Protein AF-A0A531J5P9-F1 (afdb_monomer)

Solvent-accessible surface area (backbone atoms only — not comparable to full-atom values): 18280 Å² total; per-residue (Å²): 143,81,69,59,57,49,100,84,74,46,72,52,65,68,69,66,56,29,66,79,52,77,68,53,48,75,65,59,45,40,73,75,74,49,91,48,75,67,57,52,52,53,50,50,48,37,46,74,65,52,66,50,79,64,29,49,53,54,52,31,70,73,66,69,45,51,67,56,54,52,50,52,50,50,54,47,51,52,45,46,47,41,56,45,96,89,57,95,74,32,53,57,59,53,53,49,53,52,50,52,51,52,51,53,53,43,62,75,65,57,64,53,69,66,58,49,52,50,51,50,52,51,48,53,57,49,50,53,54,48,54,52,51,51,54,51,49,52,53,51,50,55,50,50,56,50,51,51,53,52,59,68,42,46,63,56,52,50,51,50,50,55,52,48,61,68,43,59,84,51,66,84,56,78,82,80,62,92,64,47,76,67,48,46,60,53,50,55,50,48,51,52,53,48,53,52,50,52,49,53,52,51,51,52,50,52,51,54,50,54,52,56,72,68,55,77,82,57,68,67,61,59,68,41,46,70,57,58,70,45,43,64,59,53,49,50,52,47,60,49,46,68,60,45,51,62,54,54,54,47,52,49,53,53,51,52,50,50,50,54,52,51,29,49,77,71,72,43,73,84,62,89,61,69,74,77,73,58,73,53,69,68,58,53,50,52,51,49,53,50,51,51,50,50,51,53,50,55,52,49,49,53,50,51,54,49,50,51,56,49,52,50,53,55,53,64,74,74,108

pLDDT: mean 83.11, std 12.05, range [48.44, 98.5]

Radius of gyration: 101.94 Å; Cα contacts (8 Å, |Δi|>4): 54; chains: 1; bounding box: 219×91×231 Å

Mean predicted aligned error: 20.41 Å

Structure (mmCIF, N/CA/C/O backbone):
data_AF-A0A531J5P9-F1
#
_entry.id   AF-A0A531J5P9-F1
#
loop_
_atom_site.group_PDB
_atom_site.id
_atom_site.type_symbol
_atom_site.label_atom_id
_atom_site.label_alt_id
_atom_site.label_comp_id
_atom_site.label_asym_id
_atom_site.label_entity_id
_atom_site.label_seq_id
_atom_site.pdbx_PDB_ins_code
_atom_site.Cartn_x
_atom_site.Cartn_y
_atom_site.Cartn_z
_atom_site.occupancy
_atom_site.B_iso_or_equiv
_atom_site.auth_seq_id
_atom_site.auth_comp_id
_atom_site.auth_asym_id
_atom_site.auth_atom_id
_atom_site.pdbx_PDB_model_num
ATOM 1 N N . GLN A 1 1 ? 93.295 56.089 -110.331 1.00 50.25 1 GLN A N 1
ATOM 2 C CA . GLN A 1 1 ? 93.946 56.662 -109.137 1.00 50.25 1 GLN A CA 1
ATOM 3 C C . GLN A 1 1 ? 94.926 57.737 -109.587 1.00 50.25 1 GLN A C 1
ATOM 5 O O . GLN A 1 1 ? 96.044 57.408 -109.939 1.00 50.25 1 GLN A O 1
ATOM 10 N N . ASN A 1 2 ? 94.475 58.991 -109.636 1.00 54.16 2 ASN A N 1
ATOM 11 C CA . ASN A 1 2 ? 95.305 60.191 -109.783 1.00 54.16 2 ASN A CA 1
ATOM 12 C C . ASN A 1 2 ? 94.662 61.227 -108.849 1.00 54.16 2 ASN A C 1
ATOM 14 O O . ASN A 1 2 ? 93.698 61.876 -109.248 1.00 54.16 2 ASN A O 1
ATOM 18 N N . SER A 1 3 ? 95.084 61.283 -107.582 1.00 66.94 3 SER A N 1
ATOM 19 C CA . SER A 1 3 ? 94.566 62.283 -106.637 1.00 66.94 3 SER A CA 1
ATOM 20 C C . SER A 1 3 ? 95.071 63.669 -107.029 1.00 66.94 3 SER A C 1
ATOM 22 O O . SER A 1 3 ? 96.243 63.818 -107.376 1.00 66.94 3 SER A O 1
ATOM 24 N N . LEU A 1 4 ? 94.182 64.665 -106.978 1.00 71.69 4 LEU A N 1
ATOM 25 C CA . LEU A 1 4 ? 94.529 66.078 -107.150 1.00 71.69 4 LEU A CA 1
ATOM 26 C C . LEU A 1 4 ? 95.643 66.452 -106.166 1.00 71.69 4 LEU A C 1
ATOM 28 O O . LEU A 1 4 ? 95.588 66.050 -105.007 1.00 71.69 4 LEU A O 1
ATOM 32 N N . ARG A 1 5 ? 96.656 67.183 -106.632 1.00 76.31 5 ARG A N 1
ATOM 33 C CA . ARG A 1 5 ? 97.795 67.630 -105.821 1.00 76.31 5 ARG A CA 1
ATOM 34 C C . ARG A 1 5 ? 97.734 69.135 -105.587 1.00 76.31 5 ARG A C 1
ATOM 36 O O . ARG A 1 5 ? 97.172 69.851 -106.415 1.00 76.31 5 ARG A O 1
ATOM 43 N N . ASP A 1 6 ? 98.269 69.596 -104.463 1.00 75.12 6 ASP A N 1
ATOM 44 C CA . ASP A 1 6 ? 98.363 71.019 -104.139 1.00 75.12 6 ASP A CA 1
ATOM 45 C C . ASP A 1 6 ? 99.598 71.691 -104.771 1.00 75.12 6 ASP A C 1
ATOM 47 O O . ASP A 1 6 ? 100.341 71.083 -105.545 1.00 75.12 6 ASP A O 1
ATOM 51 N N . ALA A 1 7 ? 99.791 72.981 -104.475 1.00 74.88 7 ALA A N 1
ATOM 52 C CA . ALA A 1 7 ? 100.877 73.793 -105.025 1.00 74.88 7 ALA A CA 1
ATOM 53 C C . ALA A 1 7 ? 102.286 73.338 -104.590 1.00 74.88 7 ALA A C 1
ATOM 55 O O . ALA A 1 7 ? 103.256 73.705 -105.251 1.00 74.88 7 ALA A O 1
ATOM 56 N N . ASP A 1 8 ? 102.389 72.516 -103.542 1.00 71.56 8 ASP A N 1
ATOM 57 C CA . ASP A 1 8 ? 103.634 71.937 -103.026 1.00 71.56 8 ASP A CA 1
ATOM 58 C C . ASP A 1 8 ? 103.776 70.440 -103.408 1.00 71.56 8 ASP A C 1
ATOM 60 O O . ASP A 1 8 ? 104.567 69.697 -102.822 1.00 71.56 8 ASP A O 1
ATOM 64 N N . ASP A 1 9 ? 103.024 70.003 -104.431 1.00 66.19 9 ASP A N 1
ATOM 65 C CA . ASP A 1 9 ? 103.008 68.661 -105.040 1.00 66.19 9 ASP A CA 1
ATOM 66 C C . ASP A 1 9 ? 102.608 67.514 -104.082 1.00 66.19 9 ASP A C 1
ATOM 68 O O . ASP A 1 9 ? 102.926 66.343 -104.321 1.00 66.19 9 ASP A O 1
ATOM 72 N N . GLN A 1 10 ? 101.847 67.815 -103.020 1.00 72.81 10 GLN A N 1
ATOM 73 C CA . GLN A 1 10 ? 101.278 66.809 -102.114 1.00 72.81 10 GLN A CA 1
ATOM 74 C C . GLN A 1 10 ? 99.834 66.437 -102.506 1.00 72.81 10 GLN A C 1
ATOM 76 O O . GLN A 1 10 ? 99.054 67.301 -102.906 1.00 72.81 10 GLN A O 1
ATOM 81 N N . PRO A 1 11 ? 99.428 65.155 -102.407 1.00 73.31 11 PRO A N 1
ATOM 82 C CA . PRO A 1 11 ? 98.075 64.719 -102.749 1.00 73.31 11 PRO A CA 1
ATOM 83 C C . PRO A 1 11 ? 97.027 65.224 -101.744 1.00 73.31 11 PRO A C 1
ATOM 85 O O . PRO A 1 11 ? 97.117 64.977 -100.542 1.00 73.31 11 PRO A O 1
ATOM 88 N N . ILE A 1 12 ? 95.986 65.874 -102.262 1.00 72.69 12 ILE A N 1
ATOM 89 C CA . ILE A 1 12 ? 94.828 66.362 -101.512 1.00 72.69 12 ILE A CA 1
ATOM 90 C C . ILE A 1 12 ? 93.889 65.187 -101.206 1.00 72.69 12 ILE A C 1
ATOM 92 O O . ILE A 1 12 ? 93.616 64.336 -102.057 1.00 72.69 12 ILE A O 1
ATOM 96 N N . SER A 1 13 ? 93.367 65.148 -99.978 1.00 71.75 13 SER A N 1
ATOM 97 C CA . SER A 1 13 ? 92.396 64.139 -99.543 1.00 71.75 13 SER A CA 1
ATOM 98 C C . SER A 1 13 ? 91.073 64.252 -100.310 1.00 71.75 13 SER A C 1
ATOM 100 O O . SER A 1 13 ? 90.464 65.322 -100.356 1.00 71.75 13 SER A O 1
ATOM 102 N N . GLU A 1 14 ? 90.561 63.127 -100.823 1.00 67.50 14 GLU A N 1
ATOM 103 C CA . GLU A 1 14 ? 89.232 63.045 -101.460 1.00 67.50 14 GLU A CA 1
ATOM 104 C C . GLU A 1 14 ? 88.082 63.455 -100.522 1.00 67.50 14 GLU A C 1
ATOM 106 O O . GLU A 1 14 ? 86.985 63.763 -100.986 1.00 67.50 14 GLU A O 1
ATOM 111 N N . ALA A 1 15 ? 88.318 63.500 -99.206 1.00 68.50 15 ALA A N 1
ATOM 112 C CA . ALA A 1 15 ? 87.335 63.986 -98.241 1.00 68.50 15 ALA A CA 1
ATOM 113 C C . ALA A 1 15 ? 86.959 65.461 -98.470 1.00 68.50 15 ALA A C 1
ATOM 115 O O . ALA A 1 15 ? 85.820 65.838 -98.208 1.00 68.50 15 ALA A O 1
ATOM 116 N N . VAL A 1 16 ? 87.879 66.274 -99.005 1.00 68.62 16 VAL A N 1
ATOM 117 C CA . VAL A 1 16 ? 87.608 67.681 -99.340 1.00 68.62 16 VAL A CA 1
ATOM 118 C C . VAL A 1 16 ? 86.593 67.773 -100.487 1.00 68.62 16 VAL A C 1
ATOM 120 O O . VAL A 1 16 ? 85.670 68.575 -100.426 1.00 68.62 16 VAL A O 1
ATOM 123 N N . LEU A 1 17 ? 86.690 66.883 -101.483 1.00 68.06 17 LEU A N 1
ATOM 124 C CA . LEU A 1 17 ? 85.756 66.830 -102.616 1.00 68.06 17 LEU A CA 1
ATOM 125 C C . LEU A 1 17 ? 84.377 66.288 -102.225 1.00 68.06 17 LEU A C 1
ATOM 127 O O . LEU A 1 17 ? 83.370 66.741 -102.761 1.00 68.06 17 LEU A O 1
ATOM 131 N N . ARG A 1 18 ? 84.302 65.341 -101.279 1.00 65.69 18 ARG A N 1
ATOM 132 C CA . ARG A 1 18 ? 83.006 64.811 -100.813 1.00 65.69 18 ARG A CA 1
ATOM 133 C C . ARG A 1 18 ? 82.139 65.863 -100.125 1.00 65.69 18 ARG A C 1
ATOM 135 O O . ARG A 1 18 ? 80.918 65.750 -100.197 1.00 65.69 18 ARG A O 1
ATOM 142 N N . GLY A 1 19 ? 82.752 66.855 -99.474 1.00 66.75 19 GLY A N 1
ATOM 143 C CA . GLY A 1 19 ? 82.033 67.966 -98.848 1.00 66.75 19 GLY A CA 1
ATOM 144 C C . GLY A 1 19 ? 81.271 68.813 -99.869 1.00 66.75 19 GLY A C 1
ATOM 145 O O . GLY A 1 19 ? 80.084 69.066 -99.683 1.00 66.75 19 GLY A O 1
ATOM 146 N N . ASP A 1 20 ? 81.921 69.160 -100.982 1.00 66.94 20 ASP A N 1
ATOM 147 C CA . ASP A 1 20 ? 81.313 69.967 -102.049 1.00 66.94 20 ASP A CA 1
ATOM 148 C C . ASP A 1 20 ? 80.387 69.150 -102.974 1.00 66.94 20 ASP A C 1
ATOM 150 O O . ASP A 1 20 ? 79.449 69.697 -103.550 1.00 66.94 20 ASP A O 1
ATOM 154 N N . LEU A 1 21 ? 80.592 67.829 -103.082 1.00 67.75 21 LEU A N 1
ATOM 155 C CA . LEU A 1 21 ? 79.744 66.903 -103.856 1.00 67.75 21 LEU A CA 1
ATOM 156 C C . LEU A 1 21 ? 78.523 66.372 -103.078 1.00 67.75 21 LEU A C 1
ATOM 158 O O . LEU A 1 21 ? 77.871 65.422 -103.514 1.00 67.75 21 LEU A O 1
ATOM 162 N N . GLY A 1 22 ? 78.207 66.949 -101.913 1.00 66.19 22 GLY A N 1
ATOM 163 C CA . GLY A 1 22 ? 77.024 66.578 -101.129 1.00 66.19 22 GLY A CA 1
ATOM 164 C C . GLY A 1 22 ? 77.040 65.139 -100.600 1.00 66.19 22 GLY A C 1
ATOM 165 O O . GLY A 1 22 ? 75.982 64.560 -100.374 1.00 66.19 22 GLY A O 1
ATOM 166 N N . GLY A 1 23 ? 78.225 64.547 -100.413 1.00 67.12 23 GLY A N 1
ATOM 167 C CA . GLY A 1 23 ? 78.379 63.177 -99.917 1.00 67.12 23 GLY A CA 1
ATOM 168 C C . GLY A 1 23 ? 78.235 62.076 -100.972 1.00 67.12 23 GLY A C 1
ATOM 169 O O . GLY A 1 23 ? 78.327 60.905 -100.612 1.00 67.12 23 GLY A O 1
ATOM 170 N N . ILE A 1 24 ? 78.063 62.419 -102.254 1.00 69.69 24 ILE A N 1
ATOM 171 C CA . ILE A 1 24 ? 78.031 61.429 -103.338 1.00 69.69 24 ILE A CA 1
ATOM 172 C C . ILE A 1 24 ? 79.464 60.987 -103.648 1.00 69.69 24 ILE A C 1
ATOM 174 O O . ILE A 1 24 ? 80.324 61.800 -103.998 1.00 69.69 24 ILE A O 1
ATOM 178 N N . ASP A 1 25 ? 79.730 59.690 -103.502 1.00 68.81 25 ASP A N 1
ATOM 179 C CA . ASP A 1 25 ? 81.006 59.105 -103.895 1.00 68.81 25 ASP A CA 1
ATOM 180 C C . ASP A 1 25 ? 81.067 58.816 -105.403 1.00 68.81 25 ASP A C 1
ATOM 182 O O . ASP A 1 25 ? 80.079 58.883 -106.138 1.00 68.81 25 ASP A O 1
ATOM 186 N N . ARG A 1 26 ? 82.278 58.536 -105.894 1.00 68.12 26 ARG A N 1
ATOM 187 C CA . ARG A 1 26 ? 82.527 58.331 -107.325 1.00 68.12 26 ARG A CA 1
ATOM 188 C C . ARG A 1 26 ? 81.688 57.192 -107.903 1.00 68.12 26 ARG A C 1
ATOM 190 O O . ARG A 1 26 ? 81.299 57.277 -109.061 1.00 68.12 26 ARG A O 1
ATOM 197 N N . GLU A 1 27 ? 81.456 56.141 -107.126 1.00 66.62 27 GLU A N 1
ATOM 198 C CA . GLU A 1 27 ? 80.699 54.968 -107.557 1.00 66.62 27 GLU A CA 1
ATOM 199 C C . GLU A 1 27 ? 79.208 55.298 -107.666 1.00 66.62 27 GLU A C 1
ATOM 201 O O . GLU A 1 27 ? 78.619 55.096 -108.724 1.00 66.62 27 GLU A O 1
ATOM 206 N N . SER A 1 28 ? 78.639 55.956 -106.653 1.00 66.81 28 SER A N 1
ATOM 207 C CA . SER A 1 28 ? 77.248 56.424 -106.656 1.00 66.81 28 SER A CA 1
ATOM 208 C C . SER A 1 28 ? 76.976 57.432 -107.776 1.00 66.81 28 SER A C 1
ATOM 210 O O . SER A 1 28 ? 75.947 57.349 -108.447 1.00 66.81 28 SER A O 1
ATOM 212 N N . TYR A 1 29 ? 77.911 58.358 -108.035 1.00 69.62 29 TYR A N 1
ATOM 213 C CA . TYR A 1 29 ? 77.790 59.292 -109.159 1.00 69.62 29 TYR A CA 1
ATOM 214 C C . TYR A 1 29 ? 77.806 58.557 -110.503 1.00 69.62 29 TYR A C 1
ATOM 216 O O . TYR A 1 29 ? 77.035 58.900 -111.400 1.00 69.62 29 TYR A O 1
ATOM 224 N N . ARG A 1 30 ? 78.656 57.527 -110.638 1.00 67.81 30 ARG A N 1
ATOM 225 C CA . ARG A 1 30 ? 78.747 56.740 -111.870 1.00 67.81 30 ARG A CA 1
ATOM 226 C C . ARG A 1 30 ? 77.454 55.964 -112.133 1.00 67.81 30 ARG A C 1
ATOM 228 O O . ARG A 1 30 ? 76.963 55.957 -113.253 1.00 67.81 30 ARG A O 1
ATOM 235 N N . THR A 1 31 ? 76.859 55.391 -111.093 1.00 64.69 31 THR A N 1
ATOM 236 C CA . THR A 1 31 ? 75.606 54.632 -111.207 1.00 64.69 31 THR A CA 1
ATOM 237 C C . THR A 1 31 ? 74.392 55.522 -111.500 1.00 64.69 31 THR A C 1
ATOM 239 O O . THR A 1 31 ? 73.504 55.107 -112.236 1.00 64.69 31 THR A O 1
ATOM 242 N N . MET A 1 32 ? 74.328 56.748 -110.958 1.00 66.44 32 MET A N 1
ATOM 243 C CA . MET A 1 32 ? 73.170 57.636 -111.166 1.00 66.44 32 MET A CA 1
ATOM 244 C C . MET A 1 32 ? 73.258 58.530 -112.409 1.00 66.44 32 MET A C 1
ATOM 246 O O . MET A 1 32 ? 72.223 58.833 -113.000 1.00 66.44 32 MET A O 1
ATOM 250 N N . PHE A 1 33 ? 74.452 59.008 -112.780 1.00 61.97 33 PHE A N 1
ATOM 251 C CA . PHE A 1 33 ? 74.590 60.126 -113.726 1.00 61.97 33 PHE A CA 1
ATOM 252 C C . PHE A 1 33 ? 75.490 59.855 -114.933 1.00 61.97 33 PHE A C 1
ATOM 254 O O . PHE A 1 33 ? 75.532 60.687 -115.840 1.00 61.97 33 PHE A O 1
ATOM 261 N N . SER A 1 34 ? 76.175 58.711 -115.000 1.00 63.62 34 SER A N 1
ATOM 262 C CA . SER A 1 34 ? 76.838 58.278 -116.233 1.00 63.62 34 SER A CA 1
ATOM 263 C C . SER A 1 34 ? 76.132 57.059 -116.803 1.00 63.62 34 SER A C 1
ATOM 265 O O . SER A 1 34 ? 76.245 55.971 -116.256 1.00 63.62 34 SER A O 1
ATOM 267 N N . LEU A 1 35 ? 75.417 57.259 -117.911 1.00 62.09 35 LEU A N 1
ATOM 268 C CA . LEU A 1 35 ? 74.955 56.166 -118.757 1.00 62.09 35 LEU A CA 1
ATOM 269 C C . LEU A 1 35 ? 76.090 55.784 -119.711 1.00 62.09 35 LEU A C 1
ATOM 271 O O . LEU A 1 35 ? 76.345 56.493 -120.688 1.00 62.09 35 LEU A O 1
ATOM 275 N N . ASP A 1 36 ? 76.755 54.672 -119.418 1.00 66.88 36 ASP A N 1
ATOM 276 C CA . ASP A 1 36 ? 77.486 53.883 -120.408 1.00 66.88 36 ASP A CA 1
ATOM 277 C C . ASP A 1 36 ? 76.769 52.531 -120.602 1.00 66.88 36 ASP A C 1
ATOM 279 O O . ASP A 1 36 ? 75.948 52.133 -119.775 1.00 66.88 36 ASP A O 1
ATOM 283 N N . ASP A 1 37 ? 76.989 51.869 -121.737 1.00 69.62 37 ASP A N 1
ATOM 284 C CA . ASP A 1 37 ? 76.232 50.664 -122.126 1.00 69.62 37 ASP A CA 1
ATOM 285 C C . ASP A 1 37 ? 76.410 49.528 -121.095 1.00 69.62 37 ASP A C 1
ATOM 287 O O . ASP A 1 37 ? 75.443 48.884 -120.687 1.00 69.62 37 ASP A O 1
ATOM 291 N N . ASP A 1 38 ? 77.630 49.384 -120.565 1.00 69.50 38 ASP A N 1
ATOM 292 C CA . ASP A 1 38 ? 77.989 48.366 -119.573 1.00 69.50 38 ASP A CA 1
ATOM 293 C C . ASP A 1 38 ? 77.294 48.595 -118.213 1.00 69.50 38 ASP A C 1
ATOM 295 O O . ASP A 1 38 ? 76.848 47.643 -117.568 1.00 69.50 38 ASP A O 1
ATOM 299 N N . THR A 1 39 ? 77.169 49.846 -117.746 1.00 67.81 39 THR A N 1
ATOM 300 C CA . THR A 1 39 ? 76.444 50.160 -116.497 1.00 67.81 39 THR A CA 1
ATOM 301 C C . THR A 1 39 ? 74.936 50.016 -116.646 1.00 67.81 39 THR A C 1
ATOM 303 O O . THR A 1 39 ? 74.265 49.697 -115.661 1.00 67.81 39 THR A O 1
ATOM 306 N N . LEU A 1 40 ? 74.393 50.190 -117.854 1.00 69.00 40 LEU A N 1
ATOM 307 C CA . LEU A 1 40 ? 72.975 49.967 -118.119 1.00 69.00 40 LEU A CA 1
ATOM 308 C C . LEU A 1 40 ? 72.625 48.474 -118.110 1.00 69.00 40 LEU A C 1
ATOM 310 O O . LEU A 1 40 ? 71.599 48.094 -117.543 1.00 69.00 40 LEU A O 1
ATOM 314 N N . GLU A 1 41 ? 73.481 47.630 -118.691 1.00 70.94 41 GLU A N 1
ATOM 315 C CA . GLU A 1 41 ? 73.302 46.175 -118.686 1.00 70.94 41 GLU A CA 1
ATOM 316 C C . GLU A 1 41 ? 73.474 45.605 -117.269 1.00 70.94 41 GLU A C 1
ATOM 318 O O . GLU A 1 41 ? 72.594 44.892 -116.787 1.00 70.94 41 GLU A O 1
ATOM 323 N N . ALA A 1 42 ? 74.514 46.028 -116.539 1.00 66.88 42 ALA A N 1
ATOM 324 C CA . ALA A 1 42 ? 74.723 45.631 -115.144 1.00 66.88 42 ALA A CA 1
ATOM 325 C C . ALA A 1 42 ? 73.614 46.146 -114.203 1.00 66.88 42 ALA A C 1
ATOM 327 O O . ALA A 1 42 ? 73.178 45.437 -113.293 1.00 66.88 42 ALA A O 1
ATOM 328 N N . GLY A 1 43 ? 73.120 47.370 -114.425 1.00 65.19 43 GLY A N 1
ATOM 329 C CA . GLY A 1 43 ? 71.980 47.924 -113.692 1.00 65.19 43 GLY A CA 1
ATOM 330 C C . GLY A 1 43 ? 70.678 47.175 -113.989 1.00 65.19 43 GLY A C 1
ATOM 331 O O . GLY A 1 43 ? 69.903 46.893 -113.074 1.00 65.19 43 GLY A O 1
ATOM 332 N N . GLY A 1 44 ? 70.460 46.788 -115.249 1.00 66.88 44 GLY A N 1
ATOM 333 C CA . GLY A 1 44 ? 69.344 45.941 -115.667 1.00 66.88 44 GLY A CA 1
ATOM 334 C C . GLY A 1 44 ? 69.404 44.538 -115.059 1.00 66.88 44 GLY A C 1
ATOM 335 O O . GLY A 1 44 ? 68.389 44.051 -114.557 1.00 66.88 44 GLY A O 1
ATOM 336 N N . GLU A 1 45 ? 70.584 43.912 -115.032 1.00 66.25 45 GLU A N 1
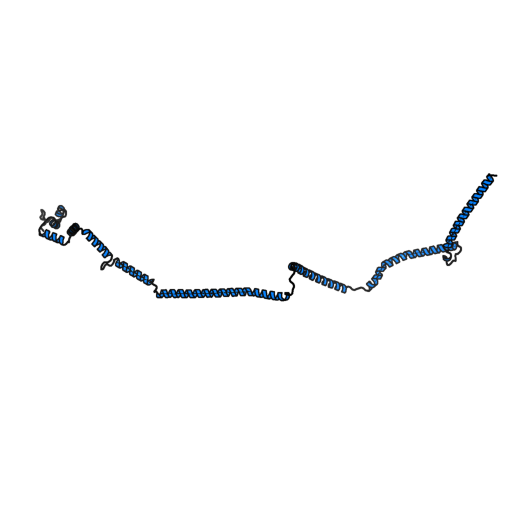ATOM 337 C CA . GLU A 1 45 ? 70.796 42.607 -114.396 1.00 66.25 45 GLU A CA 1
ATOM 338 C C . GLU A 1 45 ? 70.591 42.656 -112.880 1.00 66.25 45 GLU A C 1
ATOM 340 O O . GLU A 1 45 ? 69.950 41.760 -112.343 1.00 66.25 45 GLU A O 1
ATOM 345 N N . SER A 1 46 ? 71.038 43.706 -112.183 1.00 63.19 46 SER A N 1
ATOM 346 C CA . SER A 1 46 ? 70.797 43.864 -110.737 1.00 63.19 46 SER A CA 1
ATOM 347 C C . SER A 1 46 ? 69.305 44.035 -110.406 1.00 63.19 46 SER A C 1
ATOM 349 O O . SER A 1 46 ? 68.816 43.451 -109.435 1.00 63.19 46 SER A O 1
ATOM 351 N N . ILE A 1 47 ? 68.546 44.745 -111.252 1.00 60.06 47 ILE A N 1
ATOM 352 C CA . ILE A 1 47 ? 67.081 44.848 -111.130 1.00 60.06 47 ILE A CA 1
ATOM 353 C C . ILE A 1 47 ? 66.409 43.488 -111.386 1.00 60.06 47 ILE A C 1
ATOM 355 O O . ILE A 1 47 ? 65.508 43.101 -110.643 1.00 60.06 47 ILE A O 1
ATOM 359 N N . LEU A 1 48 ? 66.855 42.739 -112.401 1.00 61.59 48 LEU A N 1
ATOM 360 C CA . LEU A 1 48 ? 66.368 41.382 -112.698 1.00 61.59 48 LEU A CA 1
ATOM 361 C C . LEU A 1 48 ? 66.724 40.373 -111.597 1.00 61.59 48 LEU A C 1
ATOM 363 O O . LEU A 1 48 ? 65.921 39.492 -111.290 1.00 61.59 48 LEU A O 1
ATOM 367 N N . ALA A 1 49 ? 67.896 40.516 -110.983 1.00 61.16 49 ALA A N 1
ATOM 368 C CA . ALA A 1 49 ? 68.379 39.663 -109.904 1.00 61.16 49 ALA A CA 1
ATOM 369 C C . ALA A 1 49 ? 67.709 39.964 -108.553 1.00 61.16 49 ALA A C 1
ATOM 371 O O . ALA A 1 49 ? 67.851 39.172 -107.625 1.00 61.16 49 ALA A O 1
ATOM 372 N N . SER A 1 50 ? 66.945 41.062 -108.441 1.00 54.25 50 SER A N 1
ATOM 373 C CA . SER A 1 50 ? 66.295 41.495 -107.191 1.00 54.25 50 SER A CA 1
ATOM 374 C C . SER A 1 50 ? 67.272 41.669 -106.015 1.00 54.25 50 SER A C 1
ATOM 376 O O . SER A 1 50 ? 66.877 41.571 -104.855 1.00 54.25 50 SER A O 1
ATOM 378 N N . GLU A 1 51 ? 68.552 41.931 -106.298 1.00 54.19 51 GLU A N 1
ATOM 379 C CA . GLU A 1 51 ? 69.595 42.129 -105.289 1.00 54.19 51 GLU A CA 1
ATOM 380 C C . GLU A 1 51 ? 69.888 43.626 -105.134 1.00 54.19 51 GLU A C 1
ATOM 382 O O . GLU A 1 51 ? 70.667 44.213 -105.884 1.00 54.19 51 GLU A O 1
ATOM 387 N N . GLY A 1 52 ? 69.230 44.250 -104.151 1.00 57.34 52 GLY A N 1
ATOM 388 C CA . GLY A 1 52 ? 69.430 45.648 -103.768 1.00 57.34 52 GLY A CA 1
ATOM 389 C C . GLY A 1 52 ? 68.128 46.352 -103.375 1.00 57.34 52 GLY A C 1
ATOM 390 O O . GLY A 1 52 ? 67.081 46.123 -103.979 1.00 57.34 52 GLY A O 1
ATOM 391 N N . ASP A 1 53 ? 68.215 47.257 -102.394 1.00 57.28 53 ASP A N 1
ATOM 392 C CA . ASP A 1 53 ? 67.085 47.995 -101.787 1.00 57.28 53 ASP A CA 1
ATOM 393 C C . ASP A 1 53 ? 66.232 48.744 -102.839 1.00 57.28 53 ASP A C 1
ATOM 395 O O . ASP A 1 53 ? 65.021 48.905 -102.711 1.00 57.28 53 ASP A O 1
ATOM 399 N N . LEU A 1 54 ? 66.852 49.143 -103.955 1.00 57.16 54 LEU A N 1
ATOM 400 C CA . LEU A 1 54 ? 66.184 49.840 -105.053 1.00 57.16 54 LEU A CA 1
ATOM 401 C C . LEU A 1 54 ? 65.387 48.902 -105.981 1.00 57.16 54 LEU A C 1
ATOM 403 O O . LEU A 1 54 ? 64.320 49.286 -106.456 1.00 57.16 54 LEU A O 1
ATOM 407 N N . GLY A 1 55 ? 65.877 47.681 -106.231 1.00 57.97 55 GLY A N 1
ATOM 408 C CA . GLY A 1 55 ? 65.208 46.689 -107.085 1.00 57.97 55 GLY A CA 1
ATOM 409 C C . GLY A 1 55 ? 63.953 46.121 -106.423 1.00 57.97 55 GLY A C 1
ATOM 410 O O . GLY A 1 55 ? 62.909 45.997 -107.066 1.00 57.97 55 GLY A O 1
ATOM 411 N N . GLU A 1 56 ? 64.022 45.885 -105.111 1.00 58.69 56 GLU A N 1
ATOM 412 C CA . GLU A 1 56 ? 62.877 45.455 -104.308 1.00 58.69 56 GLU A CA 1
ATOM 413 C C . GLU A 1 56 ? 61.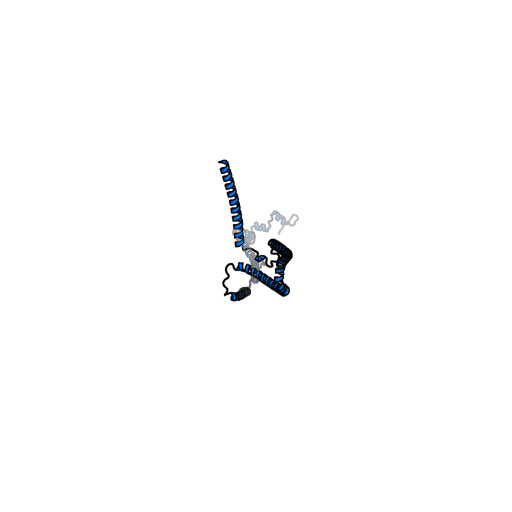805 46.556 -104.218 1.00 58.69 56 GLU A C 1
ATOM 415 O O . GLU A 1 56 ? 60.621 46.276 -104.417 1.00 58.69 56 GLU A O 1
ATOM 420 N N . LEU A 1 57 ? 62.194 47.826 -104.034 1.00 60.34 57 LEU A N 1
ATOM 421 C CA . LEU A 1 57 ? 61.263 48.964 -104.021 1.00 60.34 57 LEU A CA 1
ATOM 422 C C . LEU A 1 57 ? 60.587 49.219 -105.384 1.00 60.34 57 LEU A C 1
ATOM 424 O O . LEU A 1 57 ? 59.394 49.526 -105.424 1.00 60.34 57 LEU A O 1
ATOM 428 N N . LEU A 1 58 ? 61.294 49.052 -106.509 1.00 61.81 58 LEU A N 1
ATOM 429 C CA . LEU A 1 58 ? 60.718 49.266 -107.847 1.00 61.81 58 LEU A CA 1
ATOM 430 C C . LEU A 1 58 ? 59.766 48.138 -108.283 1.00 61.81 58 LEU A C 1
ATOM 432 O O . LEU A 1 58 ? 58.717 48.416 -108.875 1.00 61.81 58 LEU A O 1
ATOM 436 N N . PHE A 1 59 ? 60.078 46.876 -107.966 1.00 57.56 59 PHE A N 1
ATOM 437 C CA . PHE A 1 59 ? 59.186 45.744 -108.262 1.00 57.56 59 PHE A CA 1
ATOM 438 C C . PHE A 1 59 ? 57.974 45.688 -107.320 1.00 57.56 59 PHE A C 1
ATOM 440 O O . PHE A 1 59 ? 56.857 45.392 -107.752 1.00 57.56 59 PHE A O 1
ATOM 447 N N . SER A 1 60 ? 58.153 46.027 -106.040 1.00 59.59 60 SER A N 1
ATOM 448 C CA . SER A 1 60 ? 57.060 46.033 -105.059 1.00 59.59 60 SER A CA 1
ATOM 449 C C . SER A 1 60 ? 56.046 47.162 -105.294 1.00 59.59 60 SER A C 1
ATOM 451 O O . SER A 1 60 ? 54.842 46.929 -105.149 1.00 59.59 60 SER A O 1
ATOM 453 N N . ALA A 1 61 ? 56.497 48.342 -105.741 1.00 56.53 61 ALA A N 1
ATOM 454 C CA . ALA A 1 61 ? 55.625 49.467 -106.090 1.00 56.53 61 ALA A CA 1
ATOM 455 C C . ALA A 1 61 ? 54.858 49.270 -107.413 1.00 56.53 61 ALA A C 1
ATOM 457 O O . ALA A 1 61 ? 53.747 49.782 -107.555 1.00 56.53 61 ALA A O 1
ATOM 458 N N . SER A 1 62 ? 55.412 48.522 -108.375 1.00 56.22 62 SER A N 1
ATOM 459 C CA . SER A 1 62 ? 54.789 48.308 -109.693 1.00 56.22 62 SER A CA 1
ATOM 460 C C . SER A 1 62 ? 53.844 47.099 -109.756 1.00 56.22 62 SER A C 1
ATOM 462 O O . SER A 1 62 ? 52.889 47.125 -110.530 1.00 56.22 62 SER A O 1
ATOM 464 N N . ALA A 1 63 ? 54.047 46.069 -108.924 1.00 62.75 63 ALA A N 1
ATOM 465 C CA . ALA A 1 63 ? 53.234 44.845 -108.940 1.00 62.75 63 ALA A CA 1
ATOM 466 C C . ALA A 1 63 ? 52.165 44.758 -107.828 1.00 62.75 63 ALA A C 1
ATOM 468 O O . ALA A 1 63 ? 51.369 43.821 -107.820 1.00 62.75 63 ALA A O 1
ATOM 469 N N . GLY A 1 64 ? 52.138 45.696 -106.870 1.00 62.03 64 GLY A N 1
ATOM 470 C CA . GLY A 1 64 ? 51.194 45.667 -105.740 1.00 62.03 64 GLY A CA 1
ATOM 471 C C . GLY A 1 64 ? 51.423 44.511 -104.751 1.00 62.03 64 GLY A C 1
ATOM 472 O O . GLY A 1 64 ? 50.550 44.202 -103.944 1.00 62.03 64 GLY A O 1
ATOM 473 N N . LEU A 1 65 ? 52.592 43.864 -104.808 1.00 68.62 65 LEU A N 1
ATOM 474 C CA . LEU A 1 65 ? 52.926 42.652 -104.048 1.00 68.62 65 LEU A CA 1
ATOM 475 C C . LEU A 1 65 ? 53.544 42.933 -102.668 1.00 68.62 65 LEU A C 1
ATOM 477 O O . LEU A 1 65 ? 53.787 41.994 -101.914 1.00 68.62 65 LEU A O 1
ATOM 481 N N . ALA A 1 66 ? 53.759 44.202 -102.307 1.00 67.62 66 ALA A N 1
ATOM 482 C CA . ALA A 1 66 ? 54.317 44.586 -101.008 1.00 67.62 66 ALA A CA 1
ATOM 483 C C . ALA A 1 66 ? 53.481 44.056 -99.822 1.00 67.62 66 ALA A C 1
ATOM 485 O O . ALA A 1 66 ? 54.040 43.512 -98.870 1.00 67.62 66 ALA A O 1
ATOM 486 N N . ASP A 1 67 ? 52.144 44.138 -99.909 1.00 70.62 67 ASP A N 1
ATOM 487 C CA . ASP A 1 67 ? 51.233 43.621 -98.870 1.00 70.62 67 ASP A CA 1
ATOM 488 C C . ASP A 1 67 ? 51.322 42.089 -98.746 1.00 70.62 67 ASP A C 1
ATOM 490 O O . ASP A 1 67 ? 51.261 41.535 -97.650 1.00 70.62 67 ASP A O 1
ATOM 494 N N . LEU A 1 68 ? 51.534 41.386 -99.865 1.00 75.62 68 LEU A N 1
ATOM 495 C CA . LEU A 1 68 ? 51.682 39.931 -99.871 1.00 75.62 68 LEU A CA 1
ATOM 496 C C . LEU A 1 68 ? 53.008 39.496 -99.239 1.00 75.62 68 LEU A C 1
ATOM 498 O O . LEU A 1 68 ? 53.021 38.552 -98.450 1.00 75.62 68 LEU A O 1
ATOM 502 N N . SER A 1 69 ? 54.106 40.193 -99.538 1.00 74.44 69 SER A N 1
ATOM 503 C CA . SER A 1 69 ? 55.403 39.937 -98.904 1.00 74.44 69 SER A CA 1
ATOM 504 C C . SER A 1 69 ? 55.349 40.181 -97.395 1.00 74.44 69 SER A C 1
ATOM 506 O O . SER A 1 69 ? 55.834 39.342 -96.637 1.00 74.44 69 SER A O 1
ATOM 508 N N . HIS A 1 70 ? 54.688 41.254 -96.940 1.00 77.75 70 HIS A N 1
ATOM 509 C CA . HIS A 1 70 ? 54.499 41.513 -95.508 1.00 77.75 70 HIS A CA 1
ATOM 510 C C . HIS A 1 70 ? 53.701 40.391 -94.826 1.00 77.75 70 HIS A C 1
ATOM 512 O O . HIS A 1 70 ? 54.155 39.830 -93.830 1.00 77.75 70 HIS A O 1
ATOM 518 N N . ARG A 1 71 ? 52.568 39.976 -95.411 1.00 81.12 71 ARG A N 1
ATOM 519 C CA . ARG A 1 71 ? 51.761 38.850 -94.900 1.00 81.12 71 ARG A CA 1
ATOM 520 C C . ARG A 1 71 ? 52.521 37.525 -94.886 1.00 81.12 71 ARG A C 1
ATOM 522 O O . ARG A 1 71 ? 52.331 36.721 -93.980 1.00 81.12 71 ARG A O 1
ATOM 529 N N . LEU A 1 72 ? 53.379 37.268 -95.876 1.00 82.69 72 LEU A N 1
ATOM 530 C CA . LEU A 1 72 ? 54.221 36.067 -95.899 1.00 82.69 72 LEU A CA 1
ATOM 531 C C . LEU A 1 72 ? 55.275 36.093 -94.790 1.00 82.69 72 LEU A C 1
ATOM 533 O O . LEU A 1 72 ? 55.558 35.047 -94.205 1.00 82.69 72 LEU A O 1
ATOM 537 N N . VAL A 1 73 ? 55.836 37.264 -94.479 1.00 83.75 73 VAL A N 1
ATOM 538 C CA . VAL A 1 73 ? 56.738 37.434 -93.335 1.00 83.75 73 VAL A CA 1
ATOM 539 C C . VAL A 1 73 ? 55.981 37.231 -92.023 1.00 83.75 73 VAL A C 1
ATOM 541 O O . VAL A 1 73 ? 56.454 36.457 -91.196 1.00 83.75 73 VAL A O 1
ATOM 544 N N . GLU A 1 74 ? 54.793 37.819 -91.855 1.00 84.94 74 GLU A N 1
ATOM 545 C CA . GLU A 1 74 ? 53.938 37.617 -90.673 1.00 84.94 74 GLU A CA 1
ATOM 546 C C . GLU A 1 74 ? 53.598 36.136 -90.461 1.00 84.94 74 GLU A C 1
ATOM 548 O O . GLU A 1 74 ? 53.896 35.578 -89.403 1.00 84.94 74 GLU A O 1
ATOM 553 N N . LEU A 1 75 ? 53.082 35.459 -91.494 1.00 84.69 75 LEU A N 1
ATOM 554 C CA . LEU A 1 75 ? 52.777 34.025 -91.449 1.00 84.69 75 LEU A CA 1
ATOM 555 C C . LEU A 1 75 ? 54.018 33.185 -91.144 1.00 84.69 75 LEU A C 1
ATOM 557 O O . LEU A 1 75 ? 53.938 32.187 -90.430 1.00 84.69 75 LEU A O 1
ATOM 561 N N . ARG A 1 76 ? 55.186 33.579 -91.664 1.00 84.00 76 ARG A N 1
ATOM 562 C CA . ARG A 1 76 ? 56.447 32.900 -91.362 1.00 84.00 76 ARG A CA 1
ATOM 563 C C . ARG A 1 76 ? 56.888 33.133 -89.923 1.00 84.00 76 ARG A C 1
ATOM 565 O O . ARG A 1 76 ? 57.400 32.199 -89.319 1.00 84.00 76 ARG A O 1
ATOM 572 N N . THR A 1 77 ? 56.695 34.329 -89.369 1.00 84.62 77 THR A N 1
ATOM 573 C CA . THR A 1 77 ? 56.996 34.611 -87.957 1.00 84.62 77 THR A CA 1
ATOM 574 C C . THR A 1 77 ? 56.053 33.879 -87.010 1.00 84.62 77 THR A C 1
ATOM 576 O O . THR A 1 77 ? 56.517 33.344 -86.007 1.00 84.62 77 THR A O 1
ATOM 579 N N . GLU A 1 78 ? 54.767 33.775 -87.351 1.00 83.25 78 GLU A N 1
ATOM 580 C CA . GLU A 1 78 ? 53.782 32.990 -86.601 1.00 83.25 78 GLU A CA 1
ATOM 581 C C . GLU A 1 78 ? 54.128 31.494 -86.653 1.00 83.25 78 GLU A C 1
ATOM 583 O O . GLU A 1 78 ? 54.233 30.837 -85.616 1.00 83.25 78 GLU A O 1
ATOM 588 N N . ALA A 1 79 ? 54.423 30.970 -87.847 1.00 83.25 79 ALA A N 1
ATOM 589 C CA . ALA A 1 79 ? 54.845 29.584 -88.025 1.00 83.25 79 ALA A CA 1
ATOM 590 C C . ALA A 1 79 ? 56.168 29.272 -87.305 1.00 83.25 79 ALA A C 1
ATOM 592 O O . ALA A 1 79 ? 56.269 28.235 -86.651 1.00 83.25 79 ALA A O 1
ATOM 593 N N . ASP A 1 80 ? 57.165 30.164 -87.377 1.00 82.56 80 ASP A N 1
ATOM 594 C CA . ASP A 1 80 ? 58.438 30.015 -86.660 1.00 82.56 80 ASP A CA 1
ATOM 595 C C . ASP A 1 80 ? 58.252 30.125 -85.132 1.00 82.56 80 ASP A C 1
ATOM 597 O O . ASP A 1 80 ? 58.990 29.469 -84.391 1.00 82.56 80 ASP A O 1
ATOM 601 N N . GLY A 1 81 ? 57.281 30.920 -84.662 1.00 83.25 81 GLY A N 1
ATOM 602 C CA . GLY A 1 81 ? 56.894 31.026 -83.250 1.00 83.25 81 GLY A CA 1
ATOM 603 C C . GLY A 1 81 ? 56.224 29.754 -82.724 1.00 83.25 81 GLY A C 1
ATOM 604 O O . GLY A 1 81 ? 56.530 29.295 -81.618 1.00 83.25 81 GLY A O 1
ATOM 605 N N . PHE A 1 82 ? 55.385 29.127 -83.550 1.00 83.56 82 PHE A N 1
ATOM 606 C CA . PHE A 1 82 ? 54.769 27.841 -83.239 1.00 83.56 82 PHE A CA 1
ATOM 607 C C . PHE A 1 82 ? 55.790 26.690 -83.279 1.00 83.56 82 PHE A C 1
ATOM 609 O O . PHE A 1 82 ? 55.888 25.896 -82.334 1.00 83.56 82 PHE A O 1
ATOM 616 N N . TYR A 1 83 ? 56.577 26.592 -84.361 1.00 82.06 83 TYR A N 1
ATOM 617 C CA . TYR A 1 83 ? 57.573 25.538 -84.549 1.00 82.06 83 TYR A CA 1
ATOM 618 C C . TYR A 1 83 ? 58.693 25.904 -85.535 1.00 82.06 83 TYR A C 1
ATOM 620 O O . TYR A 1 83 ? 58.477 26.070 -86.734 1.00 82.06 83 TYR A O 1
ATOM 628 N N . LYS A 1 84 ? 59.944 25.839 -85.062 1.00 79.50 84 LYS A N 1
ATOM 629 C CA . LYS A 1 84 ? 61.143 25.974 -85.898 1.00 79.50 84 LYS A CA 1
ATOM 630 C C . LYS A 1 84 ? 62.114 24.814 -85.699 1.00 79.50 84 LYS A C 1
ATOM 632 O O . LYS A 1 84 ? 62.470 24.441 -84.579 1.00 79.50 84 LYS A O 1
ATOM 637 N N . LYS A 1 85 ? 62.602 24.245 -86.805 1.00 71.25 85 LYS A N 1
ATOM 638 C CA . LYS A 1 85 ? 63.545 23.114 -86.794 1.00 71.25 85 LYS A CA 1
ATOM 639 C C . LYS A 1 85 ? 64.848 23.523 -86.085 1.00 71.25 85 LYS A C 1
ATOM 641 O O . LYS A 1 85 ? 65.585 24.355 -86.600 1.00 71.25 85 LYS A O 1
ATOM 646 N N . ARG A 1 86 ? 65.146 22.882 -84.942 1.00 67.12 86 ARG A N 1
ATOM 647 C CA . ARG A 1 86 ? 66.285 23.136 -84.018 1.00 67.12 86 ARG A CA 1
ATOM 648 C C . ARG A 1 86 ? 66.147 24.330 -83.059 1.00 67.12 86 ARG A C 1
ATOM 650 O O . ARG A 1 86 ? 67.113 24.624 -82.356 1.00 67.12 86 ARG A O 1
ATOM 657 N N . ALA A 1 87 ? 64.990 24.985 -82.966 1.00 72.75 87 ALA A N 1
ATOM 658 C CA . ALA A 1 87 ? 64.762 25.950 -81.891 1.00 72.75 87 ALA A CA 1
ATOM 659 C C . ALA A 1 87 ? 64.605 25.230 -80.538 1.00 72.75 87 ALA A C 1
ATOM 661 O O . ALA A 1 87 ? 64.003 24.159 -80.460 1.00 72.75 87 ALA A O 1
ATOM 662 N N . ARG A 1 88 ? 65.184 25.805 -79.475 1.00 64.25 88 ARG A N 1
ATOM 663 C CA . ARG A 1 88 ? 65.060 25.300 -78.093 1.00 64.25 88 ARG A CA 1
ATOM 664 C C . ARG A 1 88 ? 63.750 25.717 -77.415 1.00 64.25 88 ARG A C 1
ATOM 666 O O . ARG A 1 88 ? 63.385 25.103 -76.420 1.00 64.25 88 ARG A O 1
ATOM 673 N N . SER A 1 89 ? 63.070 26.730 -77.945 1.00 66.12 89 SER A N 1
ATOM 674 C CA . SER A 1 89 ? 61.817 27.290 -77.434 1.00 66.12 89 SER A CA 1
ATOM 675 C C . SER A 1 89 ? 60.830 27.494 -78.585 1.00 66.12 89 SER A C 1
ATOM 677 O O . SER A 1 89 ? 61.244 27.864 -79.684 1.00 66.12 89 SER A O 1
ATOM 679 N N . GLY A 1 90 ? 59.551 27.236 -78.325 1.00 80.12 90 GLY A N 1
ATOM 680 C CA . GLY A 1 90 ? 58.433 27.373 -79.262 1.00 80.12 90 GLY A CA 1
ATOM 681 C C . GLY A 1 90 ? 57.156 26.816 -78.629 1.00 80.12 90 GLY A C 1
ATOM 682 O O . GLY A 1 90 ? 57.238 25.929 -77.772 1.00 80.12 90 GLY A O 1
ATOM 683 N N . GLU A 1 91 ? 55.997 27.318 -79.049 1.00 85.00 91 GLU A N 1
ATOM 684 C CA . GLU A 1 91 ? 54.692 27.007 -78.440 1.00 85.00 91 GLU A CA 1
ATOM 685 C C . GLU A 1 91 ? 54.403 25.495 -78.399 1.00 85.00 91 GLU A C 1
ATOM 687 O O . GLU A 1 91 ? 53.951 24.956 -77.387 1.00 85.00 91 GLU A O 1
ATOM 692 N N . LEU A 1 92 ? 54.778 24.760 -79.455 1.00 85.62 92 LEU A N 1
ATOM 693 C CA . LEU A 1 92 ? 54.626 23.302 -79.505 1.00 85.62 92 LEU A CA 1
ATOM 694 C C . LEU A 1 92 ? 55.414 22.575 -78.397 1.00 85.62 92 LEU A C 1
ATOM 696 O O . LEU A 1 92 ? 54.970 21.547 -77.881 1.00 85.62 92 LEU A O 1
ATOM 700 N N . GLY A 1 93 ? 56.596 23.085 -78.040 1.00 85.75 93 GLY A N 1
ATOM 701 C CA . GLY A 1 93 ? 57.424 22.518 -76.974 1.00 85.75 93 GLY A CA 1
ATOM 702 C C . GLY A 1 93 ? 56.805 22.729 -75.593 1.00 85.75 93 GLY A C 1
ATOM 703 O O . GLY A 1 93 ? 56.800 21.808 -74.774 1.00 85.75 93 GLY A O 1
ATOM 704 N N . GLU A 1 94 ? 56.232 23.910 -75.362 1.00 87.56 94 GLU A N 1
ATOM 705 C CA . GLU A 1 94 ? 55.527 24.248 -74.122 1.00 87.56 94 GLU A CA 1
ATOM 706 C C . GLU A 1 94 ? 54.258 23.412 -73.955 1.00 87.56 94 GLU A C 1
ATOM 708 O O . GLU A 1 94 ? 54.080 22.781 -72.913 1.00 87.56 94 GLU A O 1
ATOM 713 N N . LEU A 1 95 ? 53.432 23.307 -75.001 1.00 89.69 95 LEU A N 1
ATOM 714 C CA . LEU A 1 95 ? 52.228 22.469 -74.998 1.00 89.69 95 LEU A CA 1
ATOM 715 C C . LEU A 1 95 ? 52.554 20.992 -74.762 1.00 89.69 95 LEU A C 1
ATOM 717 O O . LEU A 1 95 ? 51.831 20.302 -74.043 1.00 89.69 95 LEU A O 1
ATOM 721 N N . LYS A 1 96 ? 53.664 20.492 -75.320 1.00 89.38 96 LYS A N 1
ATOM 722 C CA . LYS A 1 96 ? 54.121 19.122 -75.061 1.00 89.38 96 LYS A CA 1
ATOM 723 C C . LYS A 1 96 ? 54.538 18.929 -73.602 1.00 89.38 96 LYS A C 1
ATOM 725 O O . LYS A 1 96 ? 54.147 17.935 -72.999 1.00 89.38 96 LYS A O 1
ATOM 730 N N . SER A 1 97 ? 55.278 19.880 -73.033 1.00 89.12 97 SER A N 1
ATOM 731 C CA . SER A 1 97 ? 55.670 19.855 -71.618 1.00 89.12 97 SER A CA 1
ATOM 732 C C . SER A 1 97 ? 54.450 19.882 -70.690 1.00 89.12 97 SER A C 1
ATOM 734 O O . SER A 1 97 ? 54.342 19.065 -69.779 1.00 89.12 97 SER A O 1
ATOM 736 N N . GLN A 1 98 ? 53.477 20.757 -70.970 1.00 91.94 98 GLN A N 1
ATOM 737 C CA . GLN A 1 98 ? 52.211 20.821 -70.234 1.00 91.94 98 GLN A CA 1
ATOM 738 C C . GLN A 1 98 ? 51.414 19.517 -70.355 1.00 91.94 98 GLN A C 1
ATOM 740 O O . GLN A 1 98 ? 50.884 19.022 -69.363 1.00 91.94 98 GLN A O 1
ATOM 745 N N . LEU A 1 99 ? 51.358 18.923 -71.551 1.00 92.50 99 LEU A N 1
ATOM 746 C CA . LEU A 1 99 ? 50.701 17.636 -71.766 1.00 92.50 99 LEU A CA 1
ATOM 747 C C . LEU A 1 99 ? 51.373 16.515 -70.965 1.00 92.50 99 LEU A C 1
ATOM 749 O O . LEU A 1 99 ? 50.678 15.666 -70.407 1.00 92.50 99 LEU A O 1
ATOM 753 N N . ASP A 1 100 ? 52.702 16.490 -70.915 1.00 93.00 100 ASP A N 1
ATOM 754 C CA . ASP A 1 100 ? 53.443 15.484 -70.157 1.00 93.00 100 ASP A CA 1
ATOM 755 C C . ASP A 1 100 ? 53.246 15.677 -68.640 1.00 93.00 100 ASP A C 1
ATOM 757 O O . ASP A 1 100 ? 52.965 14.701 -67.943 1.00 93.00 100 ASP A O 1
ATOM 761 N N . ALA A 1 101 ? 53.226 16.920 -68.144 1.00 91.75 101 ALA A N 1
ATOM 762 C CA . ALA A 1 101 ? 52.876 17.229 -66.754 1.00 91.75 101 ALA A CA 1
ATOM 763 C C . ALA A 1 101 ? 51.444 16.784 -66.395 1.00 91.75 101 ALA A C 1
ATOM 765 O O . ALA A 1 101 ? 51.236 16.108 -65.387 1.00 91.75 101 ALA A O 1
ATOM 766 N N . LEU A 1 102 ? 50.457 17.075 -67.251 1.00 89.75 102 LEU A N 1
ATOM 767 C CA . LEU A 1 102 ? 49.068 16.638 -67.055 1.00 89.75 102 LEU A CA 1
ATOM 768 C C . LEU A 1 102 ? 48.924 15.111 -67.099 1.00 89.75 102 LEU A C 1
ATOM 770 O O . LEU A 1 102 ? 48.114 14.544 -66.366 1.00 89.75 102 LEU A O 1
ATOM 774 N N . LYS A 1 103 ? 49.709 14.415 -67.932 1.00 87.62 103 LYS A N 1
ATOM 775 C CA . LYS A 1 103 ? 49.752 12.944 -67.930 1.00 87.62 103 LYS A CA 1
ATOM 776 C C . LYS A 1 103 ? 50.326 12.399 -66.624 1.00 87.62 103 LYS A C 1
ATOM 778 O O . LYS A 1 103 ? 49.808 11.402 -66.128 1.00 87.62 103 LYS A O 1
ATOM 783 N N . GLU A 1 104 ? 51.359 13.023 -66.063 1.00 86.69 104 GLU A N 1
ATOM 784 C CA . GLU A 1 104 ? 51.915 12.631 -64.762 1.00 86.69 104 GLU A CA 1
ATOM 785 C C . GLU A 1 104 ? 50.954 12.903 -63.600 1.00 86.69 104 GLU A C 1
ATOM 787 O O . GLU A 1 104 ? 50.811 12.071 -62.704 1.00 86.69 104 GLU A O 1
ATOM 792 N N . GLU A 1 105 ? 50.266 14.044 -63.597 1.00 84.81 105 GLU A N 1
ATOM 793 C CA . GLU A 1 105 ? 49.224 14.322 -62.605 1.00 84.81 105 GLU A CA 1
ATOM 794 C C . GLU A 1 105 ? 48.070 13.333 -62.728 1.00 84.81 105 GLU A C 1
ATOM 796 O O . GLU A 1 105 ? 47.629 12.770 -61.722 1.00 84.81 105 GLU A O 1
ATOM 801 N N . ARG A 1 106 ? 47.647 13.035 -63.964 1.00 82.44 106 ARG A N 1
ATOM 802 C CA . ARG A 1 106 ? 46.650 12.002 -64.218 1.00 82.44 106 ARG A CA 1
ATOM 803 C C . ARG A 1 106 ? 47.110 10.671 -63.642 1.00 82.44 106 ARG A C 1
ATOM 805 O O . ARG A 1 106 ? 46.351 10.102 -62.884 1.00 82.44 106 ARG A O 1
ATOM 812 N N . THR A 1 107 ? 48.311 10.169 -63.923 1.00 79.25 107 THR A N 1
ATOM 813 C CA . THR A 1 107 ? 48.731 8.850 -63.400 1.00 79.25 107 THR A CA 1
ATOM 814 C C . THR A 1 107 ? 48.833 8.795 -61.873 1.00 79.25 107 THR A C 1
ATOM 816 O O . THR A 1 107 ? 48.618 7.729 -61.300 1.00 79.25 107 THR A O 1
ATOM 819 N N . LYS A 1 108 ? 49.115 9.920 -61.199 1.00 78.25 108 LYS A N 1
ATOM 820 C CA . LYS A 1 108 ? 49.101 10.013 -59.726 1.00 78.25 108 LYS A CA 1
ATOM 821 C C . LYS A 1 108 ? 47.686 9.951 -59.142 1.00 78.25 108 LYS A C 1
ATOM 823 O O . LYS A 1 108 ? 47.504 9.386 -58.065 1.00 78.25 108 LYS A O 1
ATOM 828 N N . ILE A 1 109 ? 46.711 10.550 -59.827 1.00 72.81 109 ILE A N 1
ATOM 829 C CA . ILE A 1 109 ? 45.307 10.620 -59.388 1.00 72.81 109 ILE A CA 1
ATOM 830 C C . ILE A 1 109 ? 44.511 9.396 -59.846 1.00 72.81 109 ILE A C 1
ATOM 832 O O . ILE A 1 109 ? 43.598 8.966 -59.143 1.00 72.81 109 ILE A O 1
ATOM 836 N N . ASP A 1 110 ? 44.843 8.851 -61.017 1.00 70.00 110 ASP A N 1
ATOM 837 C CA . ASP A 1 110 ? 44.126 7.778 -61.698 1.00 70.00 110 ASP A CA 1
ATOM 838 C C . ASP A 1 110 ? 44.270 6.500 -60.874 1.00 70.00 110 ASP A C 1
ATOM 840 O O . ASP A 1 110 ? 45.192 5.690 -61.008 1.00 70.00 110 ASP A O 1
ATOM 844 N N . THR A 1 111 ? 43.346 6.346 -59.933 1.00 66.19 111 THR A N 1
ATOM 845 C CA . THR A 1 111 ? 43.128 5.094 -59.245 1.00 66.19 111 THR A CA 1
ATOM 846 C C . THR A 1 111 ? 42.716 4.090 -60.299 1.00 66.19 111 THR A C 1
ATOM 848 O O . THR A 1 111 ? 41.607 4.172 -60.826 1.00 66.19 111 THR A O 1
ATOM 851 N N . LEU A 1 112 ? 43.605 3.133 -60.577 1.00 74.88 112 LEU A N 1
ATOM 852 C CA . LEU A 1 112 ? 43.308 1.974 -61.411 1.00 74.88 112 LEU A CA 1
ATOM 853 C C . LEU A 1 112 ? 41.890 1.485 -61.106 1.00 74.88 112 LEU A C 1
ATOM 855 O O . LEU A 1 112 ? 41.544 1.295 -59.937 1.00 74.88 112 LEU A O 1
ATOM 859 N N . ALA A 1 113 ? 41.083 1.268 -62.146 1.00 77.81 113 ALA A N 1
ATOM 860 C CA . ALA A 1 113 ? 39.689 0.849 -62.001 1.00 77.81 113 ALA A CA 1
ATOM 861 C C . ALA A 1 113 ? 39.532 -0.363 -61.057 1.00 77.81 113 ALA A C 1
ATOM 863 O O . ALA A 1 113 ? 38.544 -0.470 -60.334 1.00 77.81 113 ALA A O 1
ATOM 864 N N . SER A 1 114 ? 40.552 -1.227 -60.986 1.00 78.69 114 SER A N 1
ATOM 865 C CA . SER A 1 114 ? 40.646 -2.336 -60.032 1.00 78.69 114 SER A CA 1
ATOM 866 C C . SER A 1 114 ? 40.706 -1.894 -58.565 1.00 78.69 114 SER A C 1
ATOM 868 O O . SER A 1 114 ? 40.004 -2.462 -57.733 1.00 78.69 114 SER A O 1
ATOM 870 N N . ARG A 1 115 ? 41.500 -0.871 -58.226 1.00 85.25 115 ARG A N 1
ATOM 871 C CA . ARG A 1 115 ? 41.591 -0.321 -56.864 1.00 85.25 115 ARG A CA 1
ATOM 872 C C . ARG A 1 115 ? 40.299 0.388 -56.468 1.00 85.25 115 ARG A C 1
ATOM 874 O O . ARG A 1 115 ? 39.860 0.238 -55.333 1.00 85.25 115 ARG A O 1
ATOM 881 N N . TYR A 1 116 ? 39.671 1.111 -57.397 1.00 87.62 116 TYR A N 1
ATOM 882 C CA . TYR A 1 116 ? 38.355 1.706 -57.160 1.00 87.62 116 TYR A CA 1
ATOM 883 C C . TYR A 1 116 ? 37.300 0.626 -56.879 1.00 87.62 116 TYR A C 1
ATOM 885 O O . TYR A 1 116 ? 36.620 0.691 -55.859 1.00 87.62 116 TYR A O 1
ATOM 893 N N . ALA A 1 117 ? 37.233 -0.420 -57.711 1.00 89.38 117 ALA A N 1
ATOM 894 C CA . ALA A 1 117 ? 36.319 -1.543 -57.504 1.00 89.38 117 ALA A CA 1
ATOM 895 C C . ALA A 1 117 ? 36.555 -2.256 -56.158 1.00 89.38 117 ALA A C 1
ATOM 897 O O . ALA A 1 117 ? 35.596 -2.590 -55.464 1.00 89.38 117 ALA A O 1
ATOM 898 N N . GLN A 1 118 ? 37.816 -2.435 -55.747 1.00 91.88 118 GLN A N 1
ATOM 899 C CA . GLN A 1 118 ? 38.156 -2.981 -54.427 1.00 91.88 118 GLN A CA 1
ATOM 900 C C . GLN A 1 118 ? 37.667 -2.088 -53.279 1.00 91.88 118 GLN A C 1
ATOM 902 O O . GLN A 1 118 ? 37.103 -2.600 -52.314 1.00 91.88 118 GLN A O 1
ATOM 907 N N . LEU A 1 119 ? 37.862 -0.768 -53.368 1.00 93.00 119 LEU A N 1
ATOM 908 C CA . LEU A 1 119 ? 37.414 0.178 -52.341 1.00 93.00 119 LEU A CA 1
ATOM 909 C C . LEU A 1 119 ? 35.887 0.241 -52.243 1.00 93.00 119 LEU A C 1
ATOM 911 O O . LEU A 1 119 ? 35.357 0.274 -51.135 1.00 93.00 119 LEU A O 1
ATOM 915 N N . VAL A 1 120 ? 35.185 0.206 -53.379 1.00 96.06 120 VAL A N 1
ATOM 916 C CA . VAL 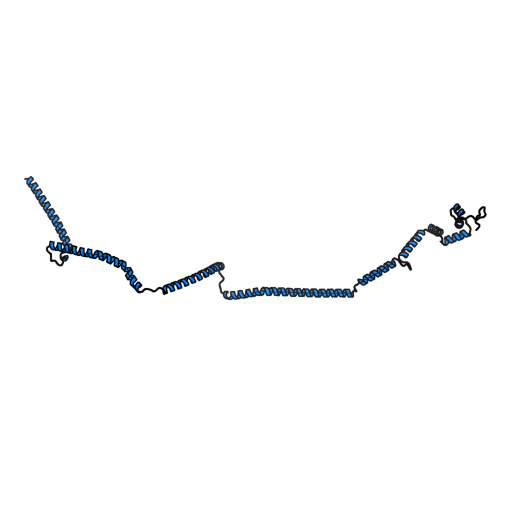A 1 120 ? 33.717 0.133 -53.419 1.00 96.06 120 VAL A CA 1
ATOM 917 C C . VAL A 1 120 ? 33.229 -1.167 -52.785 1.00 96.06 120 VAL A C 1
ATOM 919 O O . VAL A 1 120 ? 32.407 -1.118 -51.878 1.00 96.06 120 VAL A O 1
ATOM 922 N N . GLY A 1 121 ? 33.802 -2.317 -53.153 1.00 96.62 121 GLY A N 1
ATOM 923 C CA . GLY A 1 121 ? 33.441 -3.596 -52.534 1.00 96.62 121 GLY A CA 1
ATOM 924 C C . GLY A 1 121 ? 33.724 -3.634 -51.027 1.00 96.62 121 GLY A C 1
ATOM 925 O O . GLY A 1 121 ? 32.930 -4.172 -50.257 1.00 96.62 121 GLY A O 1
ATOM 926 N N . ALA A 1 122 ? 34.826 -3.023 -50.580 1.00 96.62 122 ALA A N 1
ATOM 927 C CA . ALA A 1 122 ? 35.146 -2.903 -49.160 1.00 96.62 122 ALA A CA 1
ATOM 928 C C . ALA A 1 122 ? 34.159 -1.991 -48.414 1.00 96.62 122 ALA A C 1
ATOM 930 O O . ALA A 1 122 ? 33.747 -2.338 -47.305 1.00 96.62 122 ALA A O 1
ATOM 931 N N . ARG A 1 123 ? 33.764 -0.860 -49.019 1.00 97.44 123 ARG A N 1
ATOM 932 C CA . ARG A 1 123 ? 32.729 0.040 -48.492 1.00 97.44 123 ARG A CA 1
ATOM 933 C C . ARG A 1 123 ? 31.404 -0.701 -48.358 1.00 97.44 123 ARG A C 1
ATOM 935 O O . ARG A 1 123 ? 30.871 -0.750 -47.257 1.00 97.44 123 ARG A O 1
ATOM 942 N N . ASP A 1 124 ? 30.931 -1.327 -49.430 1.00 97.81 124 ASP A N 1
ATOM 943 C CA . ASP A 1 124 ? 29.630 -2.005 -49.465 1.00 97.81 124 ASP A CA 1
ATOM 944 C C . ASP A 1 124 ? 29.592 -3.176 -48.475 1.00 97.81 124 ASP A C 1
ATOM 946 O O . ASP A 1 124 ? 28.623 -3.363 -47.742 1.00 97.81 124 ASP A O 1
ATOM 950 N N . GLY A 1 125 ? 30.690 -3.931 -48.369 1.00 98.00 125 GLY A N 1
ATOM 951 C CA . GLY A 1 125 ? 30.819 -4.997 -47.376 1.00 98.00 125 GLY A CA 1
ATOM 952 C C . GLY A 1 125 ? 30.913 -4.490 -45.931 1.00 98.00 125 GLY A C 1
ATOM 953 O O . GLY A 1 125 ? 30.520 -5.195 -45.001 1.00 98.00 125 GLY A O 1
ATOM 954 N N . ALA A 1 126 ? 31.460 -3.296 -45.693 1.00 97.75 126 ALA A N 1
ATOM 955 C CA . ALA A 1 126 ? 31.447 -2.669 -44.371 1.00 97.75 126 ALA A CA 1
ATOM 956 C C . ALA A 1 126 ? 30.054 -2.127 -44.019 1.00 97.75 126 ALA A C 1
ATOM 958 O O . ALA A 1 126 ? 29.596 -2.343 -42.900 1.00 97.75 126 ALA A O 1
ATOM 959 N N . GLU A 1 127 ? 29.373 -1.500 -44.978 1.00 98.06 127 GLU A N 1
ATOM 960 C CA . GLU A 1 127 ? 28.010 -0.983 -44.841 1.00 98.06 127 GLU A CA 1
ATOM 961 C C . GLU A 1 127 ? 27.014 -2.111 -44.547 1.00 98.06 127 GLU A C 1
ATOM 963 O O . GLU A 1 127 ? 26.288 -2.044 -43.559 1.00 98.06 127 GLU A O 1
ATOM 968 N N . ALA A 1 128 ? 27.069 -3.219 -45.293 1.00 97.88 128 ALA A N 1
ATOM 969 C CA . ALA A 1 128 ? 26.215 -4.379 -45.039 1.00 97.88 128 ALA A CA 1
ATOM 970 C C . ALA A 1 128 ? 26.407 -4.962 -43.624 1.00 97.88 128 ALA A C 1
ATOM 972 O O . ALA A 1 128 ? 25.434 -5.255 -42.929 1.00 97.88 128 ALA A O 1
ATOM 973 N N . ARG A 1 129 ? 27.662 -5.086 -43.160 1.00 97.81 129 ARG A N 1
ATOM 974 C CA . ARG A 1 129 ? 27.970 -5.561 -41.796 1.00 97.81 129 ARG A CA 1
ATOM 975 C C . ARG A 1 129 ? 27.503 -4.583 -40.720 1.00 97.81 129 ARG A C 1
ATOM 977 O O . ARG A 1 129 ? 27.083 -5.010 -39.642 1.00 97.81 129 ARG A O 1
ATOM 984 N N . TYR A 1 130 ? 27.599 -3.285 -40.990 1.00 97.94 130 TYR A N 1
ATOM 985 C CA . TYR A 1 130 ? 27.126 -2.242 -40.087 1.00 97.94 130 TYR A CA 1
ATOM 986 C C . TYR A 1 130 ? 25.607 -2.311 -39.916 1.00 97.94 130 TYR A C 1
ATOM 988 O O . TYR A 1 130 ? 25.132 -2.395 -38.781 1.00 97.94 130 TYR A O 1
ATOM 996 N N . GLU A 1 131 ? 24.864 -2.379 -41.021 1.00 98.00 131 GLU A N 1
ATOM 997 C CA . GLU A 1 131 ? 23.404 -2.506 -41.010 1.00 98.00 131 GLU A CA 1
ATOM 998 C C . GLU A 1 131 ? 22.945 -3.787 -40.300 1.00 98.00 131 GLU A C 1
ATOM 1000 O O . GLU A 1 131 ? 22.065 -3.745 -39.437 1.00 98.00 131 GLU A O 1
ATOM 1005 N N . GLU A 1 132 ? 23.598 -4.924 -40.564 1.00 98.00 132 GLU A N 1
ATOM 1006 C CA . GLU A 1 132 ? 23.311 -6.179 -39.858 1.00 98.00 132 GLU A CA 1
ATOM 1007 C C . GLU A 1 132 ? 23.532 -6.046 -38.343 1.00 98.00 132 GLU A C 1
ATOM 1009 O O . GLU A 1 132 ? 22.697 -6.477 -37.537 1.00 98.00 132 GLU A O 1
ATOM 1014 N N . THR A 1 133 ? 24.631 -5.403 -37.941 1.00 98.12 133 THR A N 1
ATOM 1015 C CA . THR A 1 133 ? 24.970 -5.189 -36.528 1.00 98.12 133 THR A CA 1
ATOM 1016 C C . THR A 1 133 ? 23.975 -4.250 -35.849 1.00 98.12 133 THR A C 1
ATOM 1018 O O . THR A 1 133 ? 23.554 -4.516 -34.719 1.00 98.12 133 THR A O 1
ATOM 1021 N N . ILE A 1 134 ? 23.543 -3.179 -36.521 1.00 98.31 134 ILE A N 1
ATOM 1022 C CA . ILE A 1 134 ? 22.506 -2.273 -36.010 1.00 98.31 134 ILE A CA 1
ATOM 1023 C C . ILE A 1 134 ? 21.178 -3.002 -35.850 1.00 98.31 134 ILE A C 1
ATOM 1025 O O . ILE A 1 134 ? 20.551 -2.899 -34.792 1.00 98.31 134 ILE A O 1
ATOM 1029 N N . ALA A 1 135 ? 20.769 -3.783 -36.849 1.00 98.00 135 ALA A N 1
ATOM 1030 C CA . ALA A 1 135 ? 19.540 -4.561 -36.783 1.00 98.00 135 ALA A CA 1
ATOM 1031 C C . ALA A 1 135 ? 19.591 -5.609 -35.656 1.00 98.00 135 ALA A C 1
ATOM 1033 O O . ALA A 1 135 ? 18.616 -5.801 -34.923 1.00 98.00 135 ALA A O 1
ATOM 1034 N N . ALA A 1 136 ? 20.730 -6.283 -35.468 1.00 98.00 136 ALA A N 1
ATOM 1035 C CA . ALA A 1 136 ? 20.945 -7.202 -34.352 1.00 98.00 136 ALA A CA 1
ATOM 1036 C C . ALA A 1 136 ? 20.872 -6.480 -32.997 1.00 98.00 136 ALA A C 1
ATOM 1038 O O . ALA A 1 136 ? 20.148 -6.925 -32.103 1.00 98.00 136 ALA A O 1
ATOM 1039 N N . ARG A 1 137 ? 21.541 -5.329 -32.862 1.00 98.31 137 ARG A N 1
ATOM 1040 C CA . ARG A 1 137 ? 21.496 -4.498 -31.651 1.00 98.31 137 ARG A CA 1
ATOM 1041 C C . ARG A 1 137 ? 20.075 -4.035 -31.335 1.00 98.31 137 ARG A C 1
ATOM 1043 O O . ARG A 1 137 ? 19.667 -4.123 -30.181 1.00 98.31 137 ARG A O 1
ATOM 1050 N N . GLY A 1 138 ? 19.307 -3.601 -32.335 1.00 98.31 138 GLY A N 1
ATOM 1051 C CA . GLY A 1 138 ? 17.910 -3.192 -32.162 1.00 98.31 138 GLY A CA 1
ATOM 1052 C C . GLY A 1 138 ? 17.016 -4.327 -31.653 1.00 98.31 138 GLY A C 1
ATOM 1053 O O . GLY A 1 138 ? 16.232 -4.131 -30.721 1.00 98.31 138 GLY A O 1
ATOM 1054 N N . ARG A 1 139 ? 17.182 -5.544 -32.194 1.00 98.31 139 ARG A N 1
ATOM 1055 C CA . ARG A 1 139 ? 16.469 -6.745 -31.718 1.00 98.31 139 ARG A CA 1
ATOM 1056 C C . ARG A 1 139 ? 16.830 -7.095 -30.275 1.00 98.31 139 ARG A C 1
ATOM 1058 O O . ARG A 1 139 ? 15.936 -7.367 -29.475 1.00 98.31 139 ARG A O 1
ATOM 1065 N N . ILE A 1 140 ? 18.119 -7.055 -29.931 1.00 98.44 140 ILE A N 1
ATOM 1066 C CA . ILE A 1 140 ? 18.592 -7.325 -28.566 1.00 98.44 140 ILE A CA 1
ATOM 1067 C C . ILE A 1 140 ? 18.046 -6.276 -27.595 1.00 98.44 140 ILE A C 1
ATOM 1069 O O . ILE A 1 140 ? 17.514 -6.650 -26.554 1.00 98.44 140 ILE A O 1
ATOM 1073 N N . GLN A 1 141 ? 18.101 -4.989 -27.948 1.00 98.38 141 GLN A N 1
ATOM 1074 C CA . GLN A 1 141 ? 17.558 -3.920 -27.110 1.00 98.38 141 GLN A CA 1
ATOM 1075 C C . GLN A 1 141 ? 16.054 -4.099 -26.878 1.00 98.38 141 GLN A C 1
ATOM 1077 O O . GLN A 1 141 ? 15.608 -4.083 -25.736 1.00 98.38 141 GLN A O 1
ATOM 1082 N N . SER A 1 142 ? 15.289 -4.397 -27.932 1.00 98.31 142 SER A N 1
ATOM 1083 C CA . SER A 1 142 ? 13.848 -4.663 -27.813 1.00 98.31 142 SER A CA 1
ATOM 1084 C C . SER A 1 142 ? 13.556 -5.829 -26.859 1.00 98.31 142 SER A C 1
ATOM 1086 O O . SER A 1 142 ? 12.619 -5.768 -26.060 1.00 98.31 142 SER A O 1
ATOM 1088 N N . ARG A 1 143 ? 14.378 -6.888 -26.908 1.00 98.25 143 ARG A N 1
ATOM 1089 C CA . ARG A 1 143 ? 14.254 -8.042 -26.010 1.00 98.25 143 ARG A CA 1
ATOM 1090 C C . ARG A 1 143 ? 14.632 -7.697 -24.569 1.00 98.25 143 ARG A C 1
ATOM 1092 O O . ARG A 1 143 ? 13.968 -8.170 -23.650 1.00 98.25 143 ARG A O 1
ATOM 1099 N N . ILE A 1 144 ? 15.662 -6.875 -24.364 1.00 98.50 144 ILE A N 1
ATOM 1100 C CA . ILE A 1 144 ? 16.036 -6.361 -23.039 1.00 98.50 144 ILE A CA 1
ATOM 1101 C C . ILE A 1 144 ? 14.873 -5.560 -22.449 1.00 98.50 144 ILE A C 1
ATOM 1103 O O . ILE A 1 144 ? 14.465 -5.837 -21.322 1.00 98.50 144 ILE A O 1
ATOM 1107 N N . ASP A 1 145 ? 14.289 -4.642 -23.217 1.00 98.50 145 ASP A N 1
ATOM 1108 C CA . ASP A 1 145 ? 13.184 -3.792 -22.762 1.00 98.50 145 ASP A CA 1
ATOM 1109 C C . ASP A 1 145 ? 11.924 -4.618 -22.434 1.00 98.50 145 ASP A C 1
ATOM 1111 O O . ASP A 1 145 ? 11.188 -4.330 -21.488 1.00 98.50 145 ASP A O 1
ATOM 1115 N N . GLU A 1 146 ? 11.648 -5.679 -23.197 1.00 98.38 146 GLU A N 1
ATOM 1116 C CA . GLU A 1 146 ? 10.592 -6.650 -22.884 1.00 98.38 146 GLU A CA 1
ATOM 1117 C C . GLU A 1 146 ? 10.857 -7.375 -21.557 1.00 98.38 146 GLU A C 1
ATOM 1119 O O . GLU A 1 146 ? 9.990 -7.390 -20.681 1.00 98.38 146 GLU A O 1
ATOM 1124 N N . ILE A 1 147 ? 12.060 -7.926 -21.372 1.00 98.44 147 ILE A N 1
ATOM 1125 C CA . ILE A 1 147 ? 12.434 -8.636 -20.141 1.00 98.44 147 ILE A CA 1
ATOM 1126 C C . ILE A 1 147 ? 12.375 -7.693 -18.937 1.00 98.44 147 ILE A C 1
ATOM 1128 O O . ILE A 1 147 ? 11.830 -8.066 -17.901 1.00 98.44 147 ILE A O 1
ATOM 1132 N N . GLN A 1 148 ? 12.867 -6.460 -19.062 1.00 98.31 148 GLN A N 1
ATOM 1133 C CA . GLN A 1 148 ? 12.800 -5.460 -17.996 1.00 98.31 148 GLN A CA 1
ATOM 1134 C C . GLN A 1 148 ? 11.354 -5.126 -17.614 1.00 98.31 148 GLN A C 1
ATOM 1136 O O . GLN A 1 148 ? 11.043 -5.061 -16.424 1.00 98.31 148 GLN A O 1
ATOM 1141 N N . ARG A 1 149 ? 10.448 -4.986 -18.594 1.00 97.88 149 ARG A N 1
ATOM 1142 C CA . ARG A 1 149 ? 9.011 -4.799 -18.326 1.00 97.88 149 ARG A CA 1
ATOM 1143 C C . ARG A 1 149 ? 8.410 -5.983 -17.570 1.00 97.88 149 ARG A C 1
ATOM 1145 O O . ARG A 1 149 ? 7.658 -5.770 -16.620 1.00 97.88 149 ARG A O 1
ATOM 1152 N N . LEU A 1 150 ? 8.760 -7.214 -17.947 1.00 97.69 150 LEU A N 1
ATOM 1153 C CA . LEU A 1 150 ? 8.302 -8.418 -17.248 1.00 97.69 150 LEU A CA 1
ATOM 1154 C C . LEU A 1 150 ? 8.852 -8.487 -15.817 1.00 97.69 150 LEU A C 1
ATOM 1156 O O . LEU A 1 150 ? 8.086 -8.716 -14.883 1.00 97.69 150 LEU A O 1
ATOM 1160 N N . LEU A 1 151 ? 10.146 -8.222 -15.625 1.00 97.94 151 LEU A N 1
ATOM 1161 C CA . LEU A 1 151 ? 10.776 -8.185 -14.302 1.00 97.94 151 LEU A CA 1
ATOM 1162 C C . LEU A 1 151 ? 10.152 -7.109 -13.407 1.00 97.94 151 LEU A C 1
ATOM 1164 O O . LEU A 1 151 ? 9.862 -7.379 -12.245 1.00 97.94 151 LEU A O 1
ATOM 1168 N N . ALA A 1 152 ? 9.868 -5.922 -13.948 1.00 97.25 152 ALA A N 1
ATOM 1169 C CA . ALA A 1 152 ? 9.177 -4.857 -13.222 1.00 97.25 152 ALA A CA 1
ATOM 1170 C C . ALA A 1 152 ? 7.731 -5.235 -12.841 1.00 97.25 152 ALA A C 1
ATOM 1172 O O . ALA A 1 152 ? 7.203 -4.751 -11.836 1.00 97.25 152 ALA A O 1
ATOM 1173 N N . ALA A 1 153 ? 7.084 -6.110 -13.617 1.00 97.44 153 ALA A N 1
ATOM 1174 C CA . ALA A 1 153 ? 5.739 -6.603 -13.337 1.00 97.44 153 ALA A CA 1
ATOM 1175 C C . ALA A 1 153 ? 5.703 -7.745 -12.303 1.00 97.44 153 ALA A C 1
ATOM 1177 O O . ALA A 1 153 ? 4.681 -7.907 -11.632 1.00 97.44 153 ALA A O 1
ATOM 1178 N N . LEU A 1 154 ? 6.789 -8.510 -12.128 1.00 97.62 154 LEU A N 1
ATOM 1179 C CA . LEU A 1 154 ? 6.829 -9.657 -11.208 1.00 97.62 154 LEU A CA 1
ATOM 1180 C C . LEU A 1 154 ? 6.451 -9.300 -9.758 1.00 97.62 154 LEU A C 1
ATOM 1182 O O . LEU A 1 154 ? 5.578 -9.978 -9.217 1.00 97.62 154 LEU A O 1
ATOM 1186 N N . PRO A 1 155 ? 6.994 -8.237 -9.123 1.00 97.00 155 PRO A N 1
ATOM 1187 C CA . PRO A 1 155 ? 6.595 -7.873 -7.763 1.00 97.00 155 PRO A CA 1
ATOM 1188 C C . PRO A 1 155 ? 5.102 -7.557 -7.658 1.00 97.00 155 PRO A C 1
ATOM 1190 O O . PRO A 1 155 ? 4.446 -7.986 -6.714 1.00 97.00 155 PRO A O 1
ATOM 1193 N N . ARG A 1 156 ? 4.536 -6.867 -8.660 1.00 96.38 156 ARG A N 1
ATOM 1194 C CA . ARG A 1 156 ? 3.099 -6.550 -8.706 1.00 96.38 156 ARG A CA 1
ATOM 1195 C C . ARG A 1 156 ? 2.252 -7.812 -8.832 1.00 96.38 156 ARG A C 1
ATOM 1197 O O . ARG A 1 156 ? 1.223 -7.915 -8.172 1.00 96.38 156 ARG A O 1
ATOM 1204 N N . LEU A 1 157 ? 2.689 -8.775 -9.645 1.00 97.44 157 LEU A N 1
ATOM 1205 C CA . LEU A 1 157 ? 2.029 -10.073 -9.771 1.00 97.44 157 LEU A CA 1
ATOM 1206 C C . LEU A 1 157 ? 2.067 -10.850 -8.450 1.00 97.44 157 LEU A C 1
ATOM 1208 O O . LEU A 1 157 ? 1.059 -11.440 -8.066 1.00 97.44 157 LEU A O 1
ATOM 1212 N N . THR A 1 158 ? 3.194 -10.822 -7.736 1.00 97.50 158 THR A N 1
ATOM 1213 C CA . THR A 1 158 ? 3.304 -11.419 -6.399 1.00 97.50 158 THR A CA 1
ATOM 1214 C C . THR A 1 158 ? 2.345 -10.744 -5.421 1.00 97.50 158 THR A C 1
ATOM 1216 O O . THR A 1 158 ? 1.576 -11.441 -4.767 1.00 97.50 158 THR A O 1
ATOM 1219 N N . THR A 1 159 ? 2.301 -9.409 -5.371 1.00 97.50 159 THR A N 1
ATOM 1220 C CA . THR A 1 159 ? 1.343 -8.664 -4.530 1.00 97.50 159 THR A CA 1
ATOM 1221 C C . THR A 1 159 ? -0.107 -9.000 -4.875 1.00 97.50 159 THR A C 1
ATOM 1223 O O . THR A 1 159 ? -0.925 -9.215 -3.990 1.00 97.50 159 THR A O 1
ATOM 1226 N N . LEU A 1 160 ? -0.442 -9.097 -6.162 1.00 97.06 160 LEU A N 1
ATOM 1227 C CA . LEU A 1 160 ? -1.781 -9.482 -6.605 1.00 97.06 160 LEU A CA 1
ATOM 1228 C C . LEU A 1 160 ? -2.152 -10.892 -6.120 1.00 97.06 160 LEU A C 1
ATOM 1230 O O . LEU A 1 160 ? -3.268 -11.105 -5.651 1.00 97.06 160 LEU A O 1
ATOM 1234 N N . ARG A 1 161 ? -1.229 -11.856 -6.236 1.00 97.38 161 ARG A N 1
ATOM 1235 C CA . ARG A 1 161 ? -1.442 -13.236 -5.774 1.00 97.38 161 ARG A CA 1
ATOM 1236 C C . ARG A 1 161 ? -1.645 -13.292 -4.265 1.00 97.38 161 ARG A C 1
ATOM 1238 O O . ARG A 1 161 ? -2.635 -13.868 -3.831 1.00 97.38 161 ARG A O 1
ATOM 1245 N N . THR A 1 162 ? -0.791 -12.625 -3.491 1.00 97.19 162 THR A N 1
ATOM 1246 C CA . THR A 1 162 ? -0.908 -12.615 -2.025 1.00 97.19 162 THR A CA 1
ATOM 1247 C C . THR A 1 162 ? -2.187 -11.928 -1.552 1.00 97.19 162 THR A C 1
ATOM 1249 O O . THR A 1 162 ? -2.834 -12.408 -0.626 1.00 97.19 162 THR A O 1
ATOM 1252 N N . VAL A 1 163 ? -2.609 -10.834 -2.196 1.00 96.81 163 VAL A N 1
ATOM 1253 C CA . VAL A 1 163 ? -3.897 -10.187 -1.894 1.00 96.81 163 VAL A CA 1
ATOM 1254 C C . VAL A 1 163 ? -5.062 -11.114 -2.237 1.00 96.81 163 VAL A C 1
ATOM 1256 O O . VAL A 1 163 ? -5.973 -11.256 -1.430 1.00 96.81 163 VAL A O 1
ATOM 1259 N N . ARG A 1 164 ? -5.031 -11.794 -3.388 1.00 95.75 164 ARG A N 1
ATOM 1260 C CA . ARG A 1 164 ? -6.080 -12.759 -3.753 1.00 95.75 164 ARG A CA 1
ATOM 1261 C C . ARG A 1 164 ? -6.170 -13.913 -2.766 1.00 95.75 164 ARG A C 1
ATOM 1263 O O . ARG A 1 164 ? -7.271 -14.235 -2.346 1.00 95.75 164 ARG A O 1
ATOM 1270 N N . GLU A 1 165 ? -5.044 -14.488 -2.356 1.00 96.06 165 GLU A N 1
ATOM 1271 C CA . GLU A 1 165 ? -5.009 -15.537 -1.328 1.00 96.06 165 GLU A CA 1
ATOM 1272 C C . GLU A 1 165 ? -5.628 -15.061 -0.009 1.00 96.06 165 GLU A C 1
ATOM 1274 O O . GLU A 1 165 ? -6.407 -15.793 0.593 1.00 96.06 165 GLU A O 1
ATOM 1279 N N . LYS A 1 166 ? -5.363 -13.813 0.403 1.00 94.69 166 LYS A N 1
ATOM 1280 C CA . LYS A 1 166 ? -5.995 -13.208 1.588 1.00 94.69 166 LYS A CA 1
ATOM 1281 C C . LYS A 1 166 ? -7.497 -12.964 1.423 1.00 94.69 166 LYS A C 1
ATOM 1283 O O . LYS A 1 166 ? -8.217 -12.983 2.415 1.00 94.69 166 LYS A O 1
ATOM 1288 N N . LEU A 1 167 ? -7.969 -12.729 0.199 1.00 92.62 167 LEU A N 1
ATOM 1289 C CA . LEU A 1 167 ? -9.384 -12.496 -0.097 1.00 92.62 167 LEU A CA 1
ATOM 1290 C C . LEU A 1 167 ? -10.193 -13.792 -0.240 1.00 92.62 167 LEU A C 1
ATOM 1292 O O . LEU A 1 167 ? -11.392 -13.764 0.013 1.00 92.62 167 LEU A O 1
ATOM 1296 N N . VAL A 1 168 ? -9.576 -14.921 -0.614 1.00 94.38 168 VAL A N 1
ATOM 1297 C CA . VAL A 1 168 ? -10.284 -16.205 -0.808 1.00 94.38 168 VAL A CA 1
ATOM 1298 C C . VAL A 1 168 ? -11.132 -16.607 0.412 1.00 94.38 168 VAL A C 1
ATOM 1300 O O . VAL A 1 168 ? -12.311 -16.899 0.214 1.00 94.38 168 VAL A O 1
ATOM 1303 N N . PRO A 1 169 ? -10.624 -16.575 1.662 1.00 94.06 169 PRO A N 1
ATOM 1304 C CA . PRO A 1 169 ? -11.433 -16.894 2.842 1.00 94.06 169 PRO A CA 1
ATOM 1305 C C . PRO A 1 169 ? -12.588 -15.916 3.092 1.00 94.06 169 PRO A C 1
ATOM 1307 O O . PRO A 1 169 ? -13.547 -16.261 3.772 1.00 94.06 169 PRO A O 1
ATOM 1310 N N . LEU A 1 170 ? -12.495 -14.696 2.558 1.00 91.56 170 LEU A N 1
ATOM 1311 C CA . LEU A 1 170 ? -13.480 -13.630 2.734 1.00 91.56 170 LEU A CA 1
ATOM 1312 C C . LEU A 1 170 ? -14.555 -13.639 1.636 1.00 91.56 170 LEU A C 1
ATOM 1314 O O . LEU A 1 170 ? -15.497 -12.859 1.708 1.00 91.56 170 LEU A O 1
ATOM 1318 N N . ALA A 1 171 ? -14.445 -14.518 0.633 1.00 89.00 171 ALA A N 1
ATOM 1319 C CA . ALA A 1 171 ? -15.338 -14.537 -0.528 1.00 89.00 171 ALA A CA 1
ATOM 1320 C C . ALA A 1 171 ? -16.805 -14.852 -0.184 1.00 89.00 171 ALA A C 1
ATOM 1322 O O . ALA A 1 171 ? -17.697 -14.513 -0.954 1.00 89.00 171 ALA A O 1
ATOM 1323 N N . SER A 1 172 ? -17.058 -15.509 0.953 1.00 90.06 172 SER A N 1
ATOM 1324 C CA . SER A 1 172 ? -18.411 -15.802 1.436 1.00 90.06 172 SER A CA 1
ATOM 1325 C C . SER A 1 172 ? -19.026 -14.677 2.270 1.00 90.06 172 SER A C 1
ATOM 1327 O O . SER A 1 172 ? -20.177 -14.808 2.686 1.00 90.06 172 SER A O 1
ATOM 1329 N N . LEU A 1 173 ? -18.275 -13.615 2.583 1.00 88.38 173 LEU A N 1
ATOM 1330 C CA . LEU A 1 173 ? -18.815 -12.489 3.337 1.00 88.38 173 LEU A CA 1
ATOM 1331 C C . LEU A 1 173 ? -19.760 -11.665 2.449 1.00 88.38 173 LEU A C 1
ATOM 1333 O O . LEU A 1 173 ? -19.493 -11.503 1.256 1.00 88.38 173 LEU A O 1
ATOM 1337 N N . PRO A 1 174 ? -20.863 -11.140 3.011 1.00 87.25 174 PRO A N 1
ATOM 1338 C CA . PRO A 1 174 ? -21.726 -10.215 2.294 1.00 87.25 174 PRO A CA 1
ATOM 1339 C C . PRO A 1 174 ? -20.965 -8.931 1.954 1.00 87.25 174 PRO A C 1
ATOM 1341 O O . PRO A 1 174 ? -20.003 -8.552 2.626 1.00 87.25 174 PRO A O 1
ATOM 1344 N N . GLU A 1 175 ? -21.418 -8.253 0.905 1.00 83.94 175 GLU A N 1
ATOM 1345 C CA . GLU A 1 175 ? -20.855 -6.970 0.502 1.00 83.94 175 GLU A CA 1
ATOM 1346 C C . GLU A 1 175 ? -21.044 -5.938 1.624 1.00 83.94 175 GLU A C 1
ATOM 1348 O O . GLU A 1 175 ? -22.090 -5.896 2.279 1.00 83.94 175 GLU A O 1
ATOM 1353 N N . ALA A 1 176 ? -20.008 -5.137 1.887 1.00 82.12 176 ALA A N 1
ATOM 1354 C CA . ALA A 1 176 ? -20.053 -4.158 2.964 1.00 82.12 176 ALA A CA 1
ATOM 1355 C C . ALA A 1 176 ? -21.140 -3.102 2.669 1.00 82.12 176 ALA A C 1
ATOM 1357 O O . ALA A 1 176 ? -21.156 -2.547 1.566 1.00 82.12 176 ALA A O 1
ATOM 1358 N N . PRO A 1 177 ? -22.029 -2.787 3.629 1.00 85.75 177 PRO A N 1
ATOM 1359 C CA . PRO A 1 177 ? -23.010 -1.721 3.474 1.00 85.75 177 PRO A CA 1
ATOM 1360 C C . PRO A 1 177 ? -22.356 -0.372 3.152 1.00 85.75 177 PRO A C 1
ATOM 1362 O O . PRO A 1 177 ? -21.271 -0.044 3.643 1.00 85.75 177 PRO A O 1
ATOM 1365 N N . THR A 1 178 ? -23.040 0.453 2.360 1.00 84.75 178 THR A N 1
ATOM 1366 C CA . THR A 1 178 ? -22.641 1.848 2.121 1.00 84.75 178 THR A CA 1
ATOM 1367 C C . THR A 1 178 ? -22.520 2.607 3.442 1.00 84.75 178 THR A C 1
ATOM 1369 O O . THR A 1 178 ? -23.466 2.620 4.221 1.00 84.75 178 THR A O 1
ATOM 1372 N N . GLY A 1 179 ? -21.372 3.251 3.675 1.00 84.88 179 GLY A N 1
ATOM 1373 C CA . GLY A 1 179 ? -21.081 3.996 4.910 1.00 84.88 179 GLY A CA 1
ATOM 1374 C C . GLY A 1 179 ? -20.265 3.221 5.952 1.00 84.88 179 GLY A C 1
ATOM 1375 O O . GLY A 1 179 ? -19.673 3.839 6.832 1.00 84.88 179 GLY A O 1
ATOM 1376 N N . MET A 1 180 ? -20.106 1.897 5.807 1.00 84.12 180 MET A N 1
ATOM 1377 C CA . MET A 1 180 ? -19.380 1.087 6.797 1.00 84.12 180 MET A CA 1
ATOM 1378 C C . MET A 1 180 ? -17.906 1.492 6.966 1.00 84.12 180 MET A C 1
ATOM 1380 O O . MET A 1 180 ? -17.325 1.266 8.020 1.00 84.12 180 MET A O 1
ATOM 1384 N N . ALA A 1 181 ? -17.287 2.115 5.960 1.00 83.62 181 ALA A N 1
ATOM 1385 C CA . ALA A 1 181 ? -15.920 2.624 6.076 1.00 83.62 181 ALA A CA 1
ATOM 1386 C C . ALA A 1 181 ? -15.792 3.771 7.097 1.00 83.62 181 ALA A C 1
ATOM 1388 O O . ALA A 1 181 ? -14.783 3.853 7.795 1.00 83.62 181 ALA A O 1
ATOM 1389 N N . GLU A 1 182 ? -16.805 4.635 7.196 1.00 84.25 182 GLU A N 1
ATOM 1390 C CA . GLU A 1 182 ? -16.844 5.727 8.177 1.00 84.25 182 GLU A CA 1
ATOM 1391 C C . GLU A 1 182 ? -17.161 5.174 9.572 1.00 84.25 182 GLU A C 1
ATOM 1393 O O . GLU A 1 182 ? -16.502 5.536 10.548 1.00 84.25 182 GLU A O 1
ATOM 1398 N N . GLU A 1 183 ? -18.087 4.213 9.649 1.00 87.25 183 GLU A N 1
ATOM 1399 C CA . GLU A 1 183 ? -18.438 3.520 10.894 1.00 87.25 183 GLU A CA 1
ATOM 1400 C C . GLU A 1 183 ? -17.304 2.626 11.423 1.00 87.25 183 GLU A C 1
ATOM 1402 O O . GLU A 1 183 ? -17.174 2.437 12.630 1.00 87.25 183 GLU A O 1
ATOM 1407 N N . LEU A 1 184 ? -16.437 2.087 10.561 1.00 89.50 184 LEU A N 1
ATOM 1408 C CA . LEU A 1 184 ? -15.340 1.214 10.986 1.00 89.50 184 LEU A CA 1
ATOM 1409 C C . LEU A 1 184 ? -14.359 1.944 11.908 1.00 89.50 184 LEU A C 1
ATOM 1411 O O . LEU A 1 184 ? -13.895 1.365 12.888 1.00 89.50 184 LEU A O 1
ATOM 1415 N N . ALA A 1 185 ? -14.059 3.213 11.622 1.00 87.19 185 ALA A N 1
ATOM 1416 C CA . ALA A 1 185 ? -13.164 4.010 12.457 1.00 87.19 185 ALA A CA 1
ATOM 1417 C C . ALA A 1 185 ? -13.767 4.269 13.846 1.00 87.19 185 ALA A C 1
ATOM 1419 O O . ALA A 1 185 ? -13.056 4.191 14.851 1.00 87.19 185 ALA A O 1
ATOM 1420 N N . THR A 1 186 ? -15.077 4.534 13.918 1.00 90.31 186 THR A N 1
ATOM 1421 C CA . THR A 1 186 ? -15.780 4.674 15.200 1.00 90.31 186 THR A CA 1
ATOM 1422 C C . THR A 1 186 ? -15.836 3.345 15.943 1.00 90.31 186 THR A C 1
ATOM 1424 O O . THR A 1 186 ? -15.480 3.301 17.112 1.00 90.31 186 THR A O 1
ATOM 1427 N N . LEU A 1 187 ? -16.143 2.243 15.252 1.00 92.12 187 LEU A N 1
ATOM 1428 C CA . LEU A 1 187 ? -16.203 0.906 15.848 1.00 92.12 187 LEU A CA 1
ATOM 1429 C C . LEU A 1 187 ? -14.847 0.447 16.396 1.00 92.12 187 LEU A C 1
ATOM 1431 O O . LEU A 1 187 ? -14.801 -0.129 17.476 1.00 92.12 187 LEU A O 1
ATOM 1435 N N . GLN A 1 188 ? -13.740 0.730 15.704 1.00 92.75 188 GLN A N 1
ATOM 1436 C CA . GLN A 1 188 ? -12.391 0.428 16.204 1.00 92.75 188 GLN A CA 1
ATOM 1437 C C . GLN A 1 188 ? -12.056 1.223 17.467 1.00 92.75 188 GLN A C 1
ATOM 1439 O O . GLN A 1 188 ? -11.423 0.705 18.388 1.00 92.75 188 GLN A O 1
ATOM 1444 N N . LYS A 1 189 ? -12.473 2.491 17.523 1.00 92.88 189 LYS A N 1
ATOM 1445 C CA . LYS A 1 189 ? -12.287 3.316 18.715 1.00 92.88 189 LYS A CA 1
ATOM 1446 C C . LYS A 1 189 ? -13.126 2.784 19.878 1.00 92.88 189 LYS A C 1
ATOM 1448 O O . LYS A 1 189 ? -12.593 2.610 20.972 1.00 92.88 189 LYS A O 1
ATOM 1453 N N . ASP A 1 190 ? -14.392 2.476 19.618 1.00 94.62 190 ASP A N 1
ATOM 1454 C CA . ASP A 1 190 ? -15.317 1.923 20.604 1.00 94.62 190 ASP A CA 1
ATOM 1455 C C . ASP A 1 190 ? -14.828 0.561 21.116 1.00 94.62 190 ASP A C 1
ATOM 1457 O O . ASP A 1 190 ? -14.881 0.306 22.316 1.00 94.62 190 ASP A O 1
ATOM 1461 N N . GLU A 1 191 ? -14.279 -0.294 20.246 1.00 96.00 191 GLU A N 1
ATOM 1462 C CA . GLU A 1 191 ? -13.673 -1.576 20.626 1.00 96.00 191 GLU A CA 1
ATOM 1463 C C . GLU A 1 191 ? -12.531 -1.375 21.632 1.00 96.00 191 GLU A C 1
ATOM 1465 O O . GLU A 1 191 ? -12.497 -2.038 22.670 1.00 96.00 191 GLU A O 1
ATOM 1470 N N . ILE A 1 192 ? -11.628 -0.423 21.375 1.00 95.44 192 ILE A N 1
ATOM 1471 C CA . ILE A 1 192 ? -10.514 -0.107 22.280 1.00 95.44 192 ILE A CA 1
ATOM 1472 C C . ILE A 1 192 ? -11.029 0.468 23.609 1.00 95.44 192 ILE A C 1
ATOM 1474 O O . ILE A 1 192 ? -10.562 0.062 24.681 1.00 95.44 192 ILE A O 1
ATOM 1478 N N . GLU A 1 193 ? -11.986 1.400 23.564 1.00 96.31 193 GLU A N 1
ATOM 1479 C CA . GLU A 1 193 ? -12.584 2.007 24.760 1.00 96.31 193 GLU A CA 1
ATOM 1480 C C . GLU A 1 193 ? -13.290 0.951 25.624 1.00 96.31 193 GLU A C 1
ATOM 1482 O O . GLU A 1 193 ? -13.058 0.873 26.835 1.00 96.31 193 GLU A O 1
ATOM 1487 N N . LEU A 1 194 ? -14.096 0.084 25.006 1.00 97.00 194 LEU A N 1
ATOM 1488 C CA . LEU A 1 194 ? -14.804 -1.001 25.680 1.00 97.00 194 LEU A CA 1
ATOM 1489 C C . LEU A 1 194 ? -13.846 -2.057 26.230 1.00 97.00 194 LEU A C 1
ATOM 1491 O O . LEU A 1 194 ? -14.028 -2.483 27.370 1.00 97.00 194 LEU A O 1
ATOM 1495 N N . ALA A 1 195 ? -12.805 -2.445 25.488 1.00 96.56 195 ALA A N 1
ATOM 1496 C CA . ALA A 1 195 ? -11.796 -3.387 25.971 1.00 96.56 195 ALA A CA 1
ATOM 1497 C C . ALA A 1 195 ? -11.068 -2.840 27.209 1.00 96.56 195 ALA A C 1
ATOM 1499 O O . ALA A 1 195 ? -10.898 -3.547 28.207 1.00 96.56 195 ALA A O 1
ATOM 1500 N N . THR A 1 196 ? -10.708 -1.554 27.184 1.00 97.06 196 THR A N 1
ATOM 1501 C CA . THR A 1 196 ? -10.060 -0.874 28.314 1.00 97.06 196 THR A CA 1
ATOM 1502 C C . THR A 1 196 ? -10.995 -0.794 29.520 1.00 97.06 196 THR A C 1
ATOM 1504 O O . THR A 1 196 ? -10.604 -1.133 30.638 1.00 97.06 196 THR A O 1
ATOM 1507 N N . ARG A 1 197 ? -12.259 -0.408 29.301 1.00 96.75 197 ARG A N 1
ATOM 1508 C CA . ARG A 1 197 ? -13.271 -0.334 30.361 1.00 96.75 197 ARG A CA 1
ATOM 1509 C C . ARG A 1 197 ? -13.569 -1.705 30.961 1.00 96.75 197 ARG A C 1
ATOM 1511 O O . ARG A 1 197 ? -13.655 -1.819 32.179 1.00 96.75 197 ARG A O 1
ATOM 1518 N N . SER A 1 198 ? -13.690 -2.741 30.133 1.00 97.25 198 SER A N 1
ATOM 1519 C CA . SER A 1 198 ? -13.906 -4.117 30.587 1.00 97.25 198 SER A CA 1
ATOM 1520 C C . SER A 1 198 ? -12.753 -4.595 31.461 1.00 97.25 198 SER A C 1
ATOM 1522 O O . SER A 1 198 ? -12.992 -5.215 32.495 1.00 97.25 198 SER A O 1
ATOM 1524 N N . LYS A 1 199 ? -11.510 -4.286 31.073 1.00 97.31 199 LYS A N 1
ATOM 1525 C CA . LYS A 1 199 ? -10.328 -4.620 31.868 1.00 97.31 199 LYS A CA 1
ATOM 1526 C C . LYS A 1 199 ? -10.340 -3.909 33.224 1.00 97.31 199 LYS A C 1
ATOM 1528 O O . LYS A 1 199 ? -10.194 -4.575 34.240 1.00 97.31 199 LYS A O 1
ATOM 1533 N N . SER A 1 200 ? -10.597 -2.601 33.247 1.00 96.94 200 SER A N 1
ATOM 1534 C CA . SER A 1 200 ? -10.669 -1.830 34.497 1.00 96.94 200 SER A CA 1
ATOM 1535 C C . SER A 1 200 ? -11.789 -2.317 35.422 1.00 96.94 200 SER A C 1
ATOM 1537 O O . SER A 1 200 ? -11.583 -2.444 36.623 1.00 96.94 200 SER A O 1
ATOM 1539 N N . VAL A 1 201 ? -12.968 -2.647 34.883 1.00 97.50 201 VAL A N 1
ATOM 1540 C CA . VAL A 1 201 ? -14.061 -3.218 35.686 1.00 97.50 201 VAL A CA 1
ATOM 1541 C C . VAL A 1 201 ? -13.667 -4.580 36.258 1.00 97.50 201 VAL A C 1
ATOM 1543 O O . VAL A 1 201 ? -13.950 -4.843 37.422 1.00 97.50 201 VAL A O 1
ATOM 1546 N N . ALA A 1 202 ? -12.998 -5.433 35.478 1.00 97.44 202 ALA A N 1
ATOM 1547 C CA . ALA A 1 202 ? -12.518 -6.724 35.963 1.00 97.44 202 ALA A CA 1
ATOM 1548 C C . ALA A 1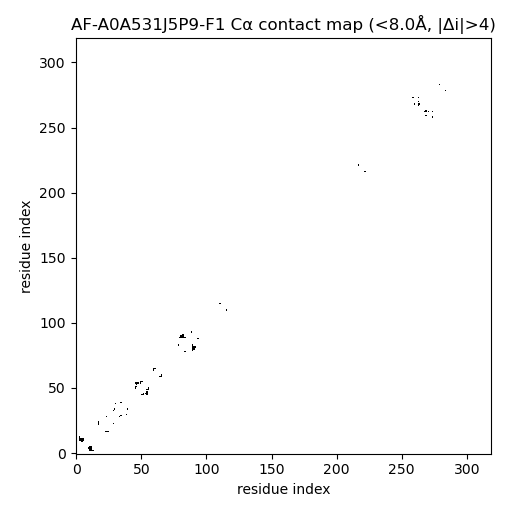 202 ? -11.464 -6.571 37.074 1.00 97.44 202 ALA A C 1
ATOM 1550 O O . ALA A 1 202 ? -11.516 -7.296 38.065 1.00 97.44 202 ALA A O 1
ATOM 1551 N N . GLU A 1 203 ? -10.543 -5.614 36.938 1.00 97.19 203 GLU A N 1
ATOM 1552 C CA . GLU A 1 203 ? -9.566 -5.268 37.979 1.00 97.19 203 GLU A CA 1
ATOM 1553 C C . GLU A 1 203 ? -10.271 -4.790 39.257 1.00 97.19 203 GLU A C 1
ATOM 1555 O O . GLU A 1 203 ? -10.044 -5.370 40.315 1.00 97.19 203 GLU A O 1
ATOM 1560 N N . ASN A 1 204 ? -11.222 -3.856 39.150 1.00 97.19 204 ASN A N 1
ATOM 1561 C CA . ASN A 1 204 ? -12.001 -3.369 40.295 1.00 97.19 204 ASN A CA 1
ATOM 1562 C C . ASN A 1 204 ? -12.804 -4.484 40.987 1.00 97.19 204 ASN A C 1
ATOM 1564 O O . ASN A 1 204 ? -12.904 -4.508 42.210 1.00 97.19 204 ASN A O 1
ATOM 1568 N N . ILE A 1 205 ? -13.396 -5.409 40.219 1.00 97.06 205 ILE A N 1
ATOM 1569 C CA . ILE A 1 205 ? -14.112 -6.566 40.780 1.00 97.06 205 ILE A CA 1
ATOM 1570 C C . ILE A 1 205 ? -13.149 -7.441 41.585 1.00 97.06 205 ILE A C 1
ATOM 1572 O O . ILE A 1 205 ? -13.493 -7.854 42.690 1.00 97.06 205 ILE A O 1
ATOM 1576 N N . ASN A 1 206 ? -11.954 -7.710 41.054 1.00 96.81 206 ASN A N 1
ATOM 1577 C CA . ASN A 1 206 ? -10.951 -8.515 41.749 1.00 96.81 206 ASN A CA 1
ATOM 1578 C C . ASN A 1 206 ? -10.439 -7.823 43.021 1.00 96.81 206 ASN A C 1
ATOM 1580 O O . ASN A 1 206 ? -10.254 -8.487 44.040 1.00 96.81 206 ASN A O 1
ATOM 1584 N N . GLU A 1 207 ? -10.237 -6.504 42.980 1.00 96.38 207 GLU A N 1
ATOM 1585 C CA . GLU A 1 207 ? -9.855 -5.710 44.153 1.00 96.38 207 GLU A CA 1
ATOM 1586 C C . GLU A 1 207 ? -10.930 -5.776 45.243 1.00 96.38 207 GLU A C 1
ATOM 1588 O O . GLU A 1 207 ? -10.635 -6.202 46.358 1.00 96.38 207 GLU A O 1
ATOM 1593 N N . LEU A 1 208 ? -12.188 -5.469 44.903 1.00 95.75 208 LEU A N 1
ATOM 1594 C CA . LEU A 1 208 ? -13.320 -5.531 45.836 1.00 95.75 208 LEU A CA 1
ATOM 1595 C C . LEU A 1 208 ? -13.543 -6.942 46.392 1.00 95.75 208 LEU A C 1
ATOM 1597 O O . LEU A 1 208 ? -13.853 -7.098 47.571 1.00 95.75 208 LEU A O 1
ATOM 1601 N N . ALA A 1 209 ? -13.376 -7.980 45.571 1.00 95.25 209 ALA A N 1
ATOM 1602 C CA . ALA A 1 209 ? -13.462 -9.362 46.033 1.00 95.25 209 ALA A CA 1
ATOM 1603 C C . ALA A 1 209 ? -12.354 -9.685 47.049 1.00 95.25 209 ALA A C 1
ATOM 1605 O O . ALA A 1 209 ? -12.630 -10.299 48.077 1.00 95.25 209 ALA A O 1
ATOM 1606 N N . SER A 1 210 ? -11.121 -9.222 46.810 1.00 93.62 210 SER A N 1
ATOM 1607 C CA . SER A 1 210 ? -10.015 -9.395 47.759 1.00 93.62 210 SER A CA 1
ATOM 1608 C C . SER A 1 210 ? -10.219 -8.603 49.052 1.00 93.62 210 SER A C 1
ATOM 1610 O O . SER A 1 210 ? -9.830 -9.074 50.120 1.00 93.62 210 SER A O 1
ATOM 1612 N N . GLU A 1 211 ? -10.806 -7.407 48.980 1.00 93.62 211 GLU A N 1
ATOM 1613 C CA . GLU A 1 211 ? -11.192 -6.634 50.166 1.00 93.62 211 GLU A CA 1
ATOM 1614 C C . GLU A 1 211 ? -12.262 -7.369 50.978 1.00 93.62 211 GLU A C 1
ATOM 1616 O O . GLU A 1 211 ? -12.093 -7.547 52.182 1.00 93.62 211 GLU A O 1
ATOM 1621 N N . LEU A 1 212 ? -13.300 -7.890 50.316 1.00 91.00 212 LEU A N 1
ATOM 1622 C CA . LEU A 1 212 ? -14.346 -8.685 50.962 1.00 91.00 212 LEU A CA 1
ATOM 1623 C C . LEU A 1 212 ? -13.806 -9.963 51.616 1.00 91.00 212 LEU A C 1
ATOM 1625 O O . LEU A 1 212 ? -14.270 -10.323 52.692 1.00 91.00 212 LEU A O 1
ATOM 1629 N N . GLU A 1 213 ? -12.831 -10.643 51.005 1.00 91.06 213 GLU A N 1
ATOM 1630 C CA . GLU A 1 213 ? -12.198 -11.831 51.602 1.00 91.06 213 GLU A CA 1
ATOM 1631 C C . GLU A 1 213 ? -11.359 -11.511 52.847 1.00 91.06 213 GLU A C 1
ATOM 1633 O O . GLU A 1 213 ? -11.211 -12.362 53.726 1.00 91.06 213 GLU A O 1
ATOM 1638 N N . LYS A 1 214 ? -10.783 -10.304 52.928 1.00 91.62 214 LYS A N 1
ATOM 1639 C CA . LYS A 1 214 ? -10.000 -9.859 54.093 1.00 91.62 214 LYS A CA 1
ATOM 1640 C C . LYS A 1 214 ? -10.885 -9.422 55.253 1.00 91.62 214 LYS A C 1
ATOM 1642 O O . LYS A 1 214 ? -10.439 -9.472 56.399 1.00 91.62 214 LYS A O 1
ATOM 1647 N N . GLU A 1 215 ? -12.105 -8.988 54.964 1.00 86.12 215 GLU A N 1
ATOM 1648 C CA . GLU A 1 215 ? -13.040 -8.536 55.979 1.00 86.12 215 GLU A CA 1
ATOM 1649 C C . GLU A 1 215 ? -13.593 -9.739 56.758 1.00 86.12 215 GLU A C 1
ATOM 1651 O O . GLU A 1 215 ? -14.261 -10.622 56.218 1.00 86.12 215 GLU A O 1
ATOM 1656 N N . SER A 1 216 ? -13.323 -9.796 58.061 1.00 82.94 216 SER A N 1
ATOM 1657 C CA . SER A 1 216 ? -13.873 -10.841 58.924 1.00 82.94 216 SER A CA 1
ATOM 1658 C C . SER A 1 216 ? -15.232 -10.417 59.473 1.00 82.94 216 SER A C 1
ATOM 1660 O O . SER A 1 216 ? -15.327 -9.408 60.174 1.00 82.94 216 SER A O 1
ATOM 1662 N N . VAL A 1 217 ? -16.273 -11.210 59.222 1.00 83.88 217 VAL A N 1
ATOM 1663 C CA . VAL A 1 217 ? -17.597 -10.983 59.815 1.00 83.88 217 VAL A CA 1
ATOM 1664 C C . VAL A 1 217 ? -17.561 -11.326 61.306 1.00 83.88 217 VAL A C 1
ATOM 1666 O O . VAL A 1 217 ? -17.310 -12.468 61.686 1.00 83.88 217 VAL A O 1
ATOM 1669 N N . ASP A 1 218 ? -17.840 -10.345 62.165 1.00 88.38 218 ASP A N 1
ATOM 1670 C CA . ASP A 1 218 ? -18.030 -10.574 63.599 1.00 88.38 218 ASP A CA 1
ATOM 1671 C C . ASP A 1 218 ? -19.449 -11.108 63.865 1.00 88.38 218 ASP A C 1
ATOM 1673 O O . ASP A 1 218 ? -20.414 -10.359 64.052 1.00 88.38 218 ASP A O 1
ATOM 1677 N N . ASP A 1 219 ? -19.575 -12.436 63.900 1.00 85.25 219 ASP A N 1
ATOM 1678 C CA . ASP A 1 219 ? -20.829 -13.143 64.191 1.00 85.25 219 ASP A CA 1
ATOM 1679 C C . ASP A 1 219 ? -21.424 -12.811 65.571 1.00 85.25 219 ASP A C 1
ATOM 1681 O O . ASP A 1 219 ? -22.619 -13.023 65.818 1.00 85.25 219 ASP A O 1
ATOM 1685 N N . VAL A 1 220 ? -20.609 -12.353 66.527 1.00 86.19 220 VAL A N 1
ATOM 1686 C CA . VAL A 1 220 ? -21.095 -11.943 67.851 1.00 86.19 220 VAL A CA 1
ATOM 1687 C C . VAL A 1 220 ? -21.758 -10.575 67.742 1.00 86.19 220 VAL A C 1
ATOM 1689 O O . VAL A 1 220 ? -22.901 -10.424 68.180 1.00 86.19 220 VAL A O 1
ATOM 1692 N N . ALA A 1 221 ? -21.100 -9.612 67.093 1.00 85.38 221 ALA A N 1
ATOM 1693 C CA . ALA A 1 221 ? -21.678 -8.299 66.822 1.00 85.38 221 ALA A CA 1
ATOM 1694 C C . ALA A 1 221 ? -22.962 -8.399 65.978 1.00 85.38 221 ALA A C 1
ATOM 1696 O O . ALA A 1 221 ? -23.959 -7.747 66.300 1.00 85.38 221 ALA A O 1
ATOM 1697 N N . LEU A 1 222 ? -22.988 -9.274 64.963 1.00 87.19 222 LEU A N 1
ATOM 1698 C CA . LEU A 1 222 ? -24.154 -9.460 64.090 1.00 87.19 222 LEU A CA 1
ATOM 1699 C C . LEU A 1 222 ? -25.389 -9.956 64.859 1.00 87.19 222 LEU A C 1
ATOM 1701 O O . LEU A 1 222 ? -26.491 -9.434 64.685 1.00 87.19 222 LEU A O 1
ATOM 1705 N N . ARG A 1 223 ? -25.212 -10.928 65.766 1.00 87.88 223 ARG A N 1
ATOM 1706 C CA . ARG A 1 223 ? -26.297 -11.440 66.627 1.00 87.88 223 ARG A CA 1
ATOM 1707 C C . ARG A 1 223 ? -26.812 -10.394 67.617 1.00 87.88 223 ARG A C 1
ATOM 1709 O O . ARG A 1 223 ? -27.985 -10.420 67.998 1.00 87.88 223 ARG A O 1
ATOM 1716 N N . LEU A 1 224 ? -25.948 -9.472 68.032 1.00 88.62 224 LEU A N 1
ATOM 1717 C CA . LEU A 1 224 ? -26.297 -8.393 68.951 1.00 88.62 224 LEU A CA 1
ATOM 1718 C C . LEU A 1 224 ? -26.918 -7.178 68.248 1.00 88.62 224 LEU A C 1
ATOM 1720 O O . LEU A 1 224 ? -27.524 -6.359 68.933 1.00 88.62 224 LEU A O 1
ATOM 1724 N N . ALA A 1 225 ? -26.848 -7.063 66.919 1.00 89.00 225 ALA A N 1
ATOM 1725 C CA . ALA A 1 225 ? -27.325 -5.890 66.181 1.00 89.00 225 ALA A CA 1
ATOM 1726 C C . ALA A 1 225 ? -28.831 -5.608 66.371 1.00 89.00 225 ALA A C 1
ATOM 1728 O O . ALA A 1 225 ? -29.213 -4.469 66.635 1.00 89.00 225 ALA A O 1
ATOM 1729 N N . ASP A 1 226 ? -29.686 -6.637 66.315 1.00 85.56 226 ASP A N 1
ATOM 1730 C CA . ASP A 1 226 ? -31.137 -6.492 66.555 1.00 85.56 226 ASP A CA 1
ATOM 1731 C C . ASP A 1 226 ? -31.458 -6.169 68.025 1.00 85.56 226 ASP A C 1
ATOM 1733 O O . ASP A 1 226 ? -32.416 -5.465 68.333 1.00 85.56 226 ASP A O 1
ATOM 1737 N N . HIS A 1 227 ? -30.622 -6.623 68.958 1.00 84.25 227 HIS A N 1
ATOM 1738 C CA . HIS A 1 227 ? -30.753 -6.235 70.361 1.00 84.25 227 HIS A CA 1
ATOM 1739 C C . HIS A 1 227 ? -30.316 -4.778 70.565 1.00 84.25 227 HIS A C 1
ATOM 1741 O O . HIS A 1 227 ? -30.984 -4.021 71.271 1.00 84.25 227 HIS A O 1
ATOM 1747 N N . ALA A 1 228 ? -29.229 -4.368 69.908 1.00 87.12 228 ALA A N 1
ATOM 1748 C CA . ALA A 1 228 ? -28.692 -3.019 69.974 1.00 87.12 228 ALA A CA 1
ATOM 1749 C C . ALA A 1 228 ? -29.645 -1.982 69.361 1.00 87.12 228 ALA A C 1
ATOM 1751 O O . ALA A 1 228 ? -29.811 -0.903 69.927 1.00 87.12 228 ALA A O 1
ATOM 1752 N N . SER A 1 229 ? -30.332 -2.317 68.265 1.00 87.19 229 SER A N 1
ATOM 1753 C CA . SER A 1 229 ? -31.320 -1.431 67.632 1.00 87.19 229 SER A CA 1
ATOM 1754 C C . SER A 1 229 ? -32.545 -1.171 68.517 1.00 87.19 229 SER A C 1
ATOM 1756 O O . SER A 1 229 ? -33.148 -0.104 68.432 1.00 87.19 229 SER A O 1
ATOM 1758 N N . ARG A 1 230 ? -32.885 -2.109 69.413 1.00 89.06 230 ARG A N 1
ATOM 1759 C CA . ARG A 1 230 ? -34.012 -2.004 70.359 1.00 89.06 230 ARG A CA 1
ATOM 1760 C C . ARG A 1 230 ? -33.650 -1.309 71.675 1.00 89.06 230 ARG A C 1
ATOM 1762 O O . ARG A 1 230 ? -34.548 -0.935 72.430 1.00 89.06 230 ARG A O 1
ATOM 1769 N N . LEU A 1 231 ? -32.360 -1.124 71.973 1.00 90.50 231 LEU A N 1
ATOM 1770 C CA . LEU A 1 231 ? -31.900 -0.474 73.208 1.00 90.50 231 LEU A CA 1
ATOM 1771 C C . LEU A 1 231 ? -32.437 0.954 73.402 1.00 90.50 231 LEU A C 1
ATOM 1773 O O . LEU A 1 231 ? -32.807 1.263 74.535 1.00 90.50 231 LEU A O 1
ATOM 1777 N N . PRO A 1 232 ? -32.514 1.833 72.38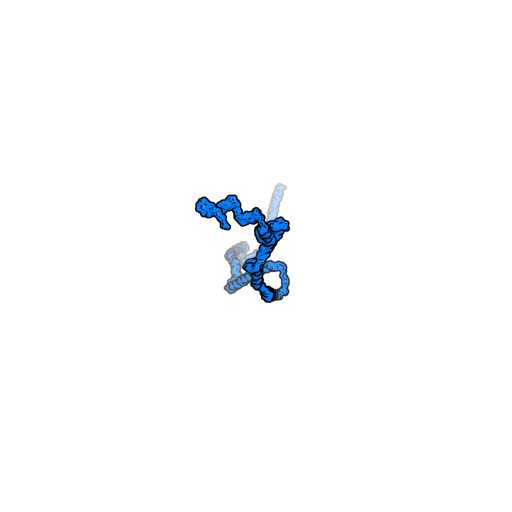1 1.00 90.25 232 PRO A N 1
ATOM 1778 C CA . PRO A 1 232 ? -33.057 3.181 72.552 1.00 90.25 232 PRO A CA 1
ATOM 1779 C C . PRO A 1 232 ? -34.514 3.176 73.029 1.00 90.25 232 PRO A C 1
ATOM 1781 O O . PRO A 1 232 ? -34.848 3.871 73.990 1.00 90.25 232 PRO A O 1
ATOM 1784 N N . ASP A 1 233 ? -35.351 2.328 72.430 1.00 88.69 233 ASP A N 1
ATOM 1785 C CA . ASP A 1 233 ? -36.764 2.191 72.790 1.00 88.69 233 ASP A CA 1
ATOM 1786 C C . ASP A 1 233 ? -36.938 1.583 74.185 1.00 88.69 233 ASP A C 1
ATOM 1788 O O . ASP A 1 233 ? -37.733 2.071 74.994 1.00 88.69 233 ASP A O 1
ATOM 1792 N N . LEU A 1 234 ? -36.171 0.533 74.501 1.00 89.44 234 LEU A N 1
ATOM 1793 C CA . LEU A 1 234 ? -36.171 -0.079 75.831 1.00 89.44 234 LEU A CA 1
ATOM 1794 C C . LEU A 1 234 ? -35.696 0.909 76.903 1.00 89.44 234 LEU A C 1
ATOM 1796 O O . LEU A 1 234 ? -36.297 0.982 77.975 1.00 89.44 234 LEU A O 1
ATOM 1800 N N . ARG A 1 235 ? -34.673 1.717 76.603 1.00 90.81 235 ARG A N 1
ATOM 1801 C CA . ARG A 1 235 ? -34.180 2.780 77.487 1.00 90.81 235 ARG A CA 1
ATOM 1802 C C . ARG A 1 235 ? -35.234 3.862 77.700 1.00 90.81 235 ARG A C 1
ATOM 1804 O O . ARG A 1 235 ? -35.423 4.284 78.837 1.00 90.81 235 ARG A O 1
ATOM 1811 N N . ALA A 1 236 ? -35.935 4.292 76.651 1.00 90.75 236 ALA A N 1
ATOM 1812 C CA . ALA A 1 236 ? -37.016 5.267 76.773 1.00 90.75 236 ALA A CA 1
ATOM 1813 C C . ALA A 1 236 ? -38.136 4.742 77.686 1.00 90.75 236 ALA A C 1
ATOM 1815 O O . ALA A 1 236 ? -38.526 5.424 78.632 1.00 90.75 236 ALA A O 1
ATOM 1816 N N . ARG A 1 237 ? -38.579 3.493 77.478 1.00 90.62 237 ARG A N 1
ATOM 1817 C CA . ARG A 1 237 ? -39.588 2.842 78.333 1.00 90.62 237 ARG A CA 1
ATOM 1818 C C . ARG A 1 237 ? -39.125 2.701 79.781 1.00 90.62 237 ARG A C 1
ATOM 1820 O O . ARG A 1 237 ? -39.914 2.956 80.685 1.00 90.62 237 ARG A O 1
ATOM 1827 N N . TYR A 1 238 ? -37.867 2.319 79.997 1.00 91.25 238 TYR A N 1
ATOM 1828 C CA . TYR A 1 238 ? -37.286 2.211 81.334 1.00 91.25 238 TYR A CA 1
ATOM 1829 C C . TYR A 1 238 ? -37.286 3.565 82.057 1.00 91.25 238 TYR A C 1
ATOM 1831 O O . TYR A 1 238 ? -37.781 3.649 83.175 1.00 91.25 238 TYR A O 1
ATOM 1839 N N . LEU A 1 239 ? -36.810 4.633 81.406 1.00 92.19 239 LEU A N 1
ATOM 1840 C CA . LEU A 1 239 ? -36.748 5.977 81.997 1.00 92.19 239 LEU A CA 1
ATOM 1841 C C . LEU A 1 239 ? -38.136 6.553 82.314 1.00 92.19 239 LEU A C 1
ATOM 1843 O O . LEU A 1 239 ? -38.296 7.250 83.315 1.00 92.19 239 LEU A O 1
ATOM 1847 N N . THR A 1 240 ? -39.140 6.278 81.478 1.00 89.81 240 THR A N 1
ATOM 1848 C CA . THR A 1 240 ? -40.532 6.652 81.769 1.00 89.81 240 THR A CA 1
ATOM 1849 C C . THR A 1 240 ? -41.073 5.853 82.954 1.00 89.81 240 THR A C 1
ATOM 1851 O O . THR A 1 240 ? -41.597 6.437 83.897 1.00 89.81 240 THR A O 1
ATOM 1854 N N . ALA A 1 241 ? -40.885 4.530 82.964 1.00 89.62 241 ALA A N 1
ATOM 1855 C CA . ALA A 1 241 ? -41.348 3.677 84.057 1.00 89.62 241 ALA A CA 1
ATOM 1856 C C . ALA A 1 241 ? -40.682 4.019 85.403 1.00 89.62 241 ALA A C 1
ATOM 1858 O O . ALA A 1 241 ? -41.346 3.998 86.436 1.00 89.62 241 ALA A O 1
ATOM 1859 N N . GLU A 1 242 ? -39.396 4.376 85.403 1.00 92.62 242 GLU A N 1
ATOM 1860 C CA . GLU A 1 242 ? -38.657 4.798 86.599 1.00 92.62 242 GLU A CA 1
ATOM 1861 C C . GLU A 1 242 ? -39.284 6.035 87.267 1.00 92.62 242 GLU A C 1
ATOM 1863 O O . GLU A 1 242 ? -39.321 6.117 88.495 1.00 92.62 242 GLU A O 1
ATOM 1868 N N . LYS A 1 243 ? -39.838 6.962 86.473 1.00 88.75 243 LYS A N 1
ATOM 1869 C CA . LYS A 1 243 ? -40.531 8.163 86.969 1.00 88.75 243 LYS A CA 1
ATOM 1870 C C . LYS A 1 243 ? -41.987 7.897 87.347 1.00 88.75 243 LYS A C 1
ATOM 1872 O O . LYS A 1 243 ? -42.436 8.362 88.392 1.00 88.75 243 LYS A O 1
ATOM 1877 N N . ASP A 1 244 ? -42.698 7.120 86.535 1.00 91.44 244 ASP A N 1
ATOM 1878 C CA . ASP A 1 244 ? -44.140 6.915 86.692 1.00 91.44 244 ASP A CA 1
ATOM 1879 C C . ASP A 1 244 ? -44.476 5.926 87.820 1.00 91.44 244 ASP A C 1
ATOM 1881 O O . ASP A 1 244 ? -45.495 6.079 88.494 1.00 91.44 244 ASP A O 1
ATOM 1885 N N . ILE A 1 245 ? -43.647 4.899 88.062 1.00 92.00 245 ILE A N 1
ATOM 1886 C CA . ILE A 1 245 ? -43.932 3.867 89.077 1.00 92.00 245 ILE A CA 1
ATOM 1887 C C . ILE A 1 245 ? -44.086 4.465 90.490 1.00 92.00 245 ILE A C 1
ATOM 1889 O O . ILE A 1 245 ? -45.054 4.105 91.170 1.00 92.00 245 ILE A O 1
ATOM 1893 N N . PRO A 1 246 ? -43.192 5.354 90.974 1.00 92.94 246 PRO A N 1
ATOM 1894 C CA . PRO A 1 246 ? -43.377 6.031 92.257 1.00 92.94 246 PRO A CA 1
ATOM 1895 C C . PRO A 1 246 ? -44.677 6.840 92.334 1.00 92.94 246 PRO A C 1
ATOM 1897 O O . PRO A 1 246 ? -45.395 6.731 93.329 1.00 92.94 246 PRO A O 1
ATOM 1900 N N . GLU A 1 247 ? -45.010 7.593 91.281 1.00 91.50 247 GLU A N 1
ATOM 1901 C CA . GLU A 1 247 ? -46.218 8.422 91.230 1.00 91.50 247 GLU A CA 1
ATOM 1902 C C . GLU A 1 247 ? -47.490 7.563 91.246 1.00 91.50 247 GLU A C 1
ATOM 1904 O O . GLU A 1 247 ? -48.392 7.791 92.051 1.00 91.50 247 GLU A O 1
ATOM 1909 N N . ARG A 1 248 ? -47.537 6.497 90.439 1.00 90.69 248 ARG A N 1
ATOM 1910 C CA . ARG A 1 248 ? -48.654 5.539 90.427 1.00 90.69 248 ARG A CA 1
ATOM 1911 C C . ARG A 1 248 ? -48.826 4.840 91.774 1.00 90.69 248 ARG A C 1
ATOM 1913 O O . ARG A 1 248 ? -49.952 4.653 92.225 1.00 90.69 248 ARG A O 1
ATOM 1920 N N . ARG A 1 249 ? -47.728 4.480 92.449 1.00 92.88 249 ARG A N 1
ATOM 1921 C CA . ARG A 1 249 ? -47.778 3.905 93.805 1.00 92.88 249 ARG A CA 1
ATOM 1922 C C . ARG A 1 249 ? -48.317 4.895 94.834 1.00 92.88 249 ARG A C 1
ATOM 1924 O O . ARG A 1 249 ? -49.011 4.463 95.751 1.00 92.88 249 ARG A O 1
ATOM 1931 N N . LEU A 1 250 ? -48.010 6.186 94.704 1.00 92.25 250 LEU A N 1
ATOM 1932 C CA . LEU A 1 250 ? -48.579 7.225 95.562 1.00 92.25 250 LEU A CA 1
ATOM 1933 C C . LEU A 1 250 ? -50.084 7.383 95.309 1.00 92.25 250 LEU A C 1
ATOM 1935 O O . LEU A 1 250 ? -50.852 7.320 96.263 1.00 92.25 250 LEU A O 1
ATOM 1939 N N . GLN A 1 251 ? -50.501 7.468 94.042 1.00 91.94 251 GLN A N 1
ATOM 1940 C CA . GLN A 1 251 ? -51.915 7.561 93.651 1.00 91.94 251 GLN A CA 1
ATOM 1941 C C . GLN A 1 251 ? -52.747 6.388 94.190 1.00 91.94 251 GLN A C 1
ATOM 1943 O O . GLN A 1 251 ? -53.862 6.597 94.659 1.00 91.94 251 GLN A O 1
ATOM 1948 N N . ILE A 1 252 ? -52.203 5.162 94.176 1.00 91.81 252 ILE A N 1
ATOM 1949 C CA . ILE A 1 252 ? -52.864 3.996 94.788 1.00 91.81 252 ILE A CA 1
ATOM 1950 C C . ILE A 1 252 ? -53.059 4.212 96.293 1.00 91.81 252 ILE A C 1
ATOM 1952 O O . ILE A 1 252 ? -54.173 4.064 96.779 1.00 91.81 252 ILE A O 1
ATOM 1956 N N . ARG A 1 253 ? -52.020 4.633 97.029 1.00 91.75 253 ARG A N 1
ATOM 1957 C CA . ARG A 1 253 ? -52.141 4.884 98.479 1.00 91.75 253 ARG A CA 1
ATOM 1958 C C . ARG A 1 253 ? -53.139 5.995 98.802 1.00 91.75 253 ARG A C 1
ATOM 1960 O O . ARG A 1 253 ? -53.856 5.894 99.792 1.00 91.75 253 ARG A O 1
ATOM 1967 N N . GLU A 1 254 ? -53.171 7.056 98.000 1.00 92.25 254 GLU A N 1
ATOM 1968 C CA . GLU A 1 254 ? -54.130 8.154 98.158 1.00 92.25 254 GLU A CA 1
ATOM 1969 C C . GLU A 1 254 ? -55.565 7.688 97.895 1.00 92.25 254 GLU A C 1
ATOM 1971 O O . GLU A 1 254 ? -56.465 8.004 98.675 1.00 92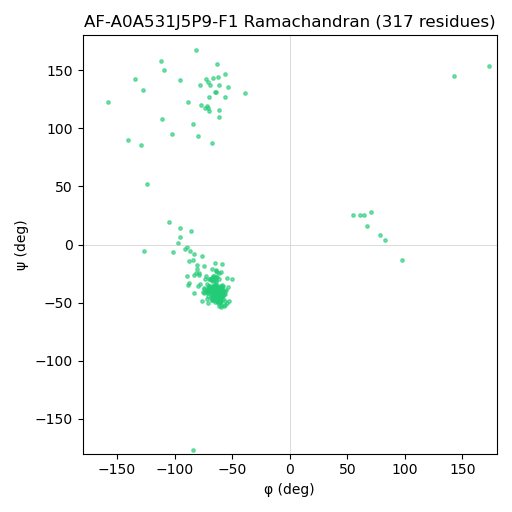.25 254 GLU A O 1
ATOM 1976 N N . ALA A 1 255 ? -55.776 6.895 96.841 1.00 89.62 255 ALA A N 1
ATOM 1977 C CA . ALA A 1 255 ? -57.068 6.292 96.540 1.00 89.62 255 ALA A CA 1
ATOM 1978 C C . ALA A 1 255 ? -57.513 5.331 97.654 1.00 89.62 255 ALA A C 1
ATOM 1980 O O . ALA A 1 255 ? -58.649 5.431 98.114 1.00 89.62 255 ALA A O 1
ATOM 1981 N N . ASP A 1 256 ? -56.620 4.473 98.152 1.00 89.88 256 ASP A N 1
ATOM 1982 C CA . ASP A 1 256 ? -56.892 3.570 99.276 1.00 89.88 256 ASP A CA 1
ATOM 1983 C C . ASP A 1 256 ? -57.252 4.354 100.548 1.00 89.88 256 ASP A C 1
ATOM 1985 O O . ASP A 1 256 ? -58.218 4.022 101.238 1.00 89.88 256 ASP A O 1
ATOM 1989 N N . ALA A 1 257 ? -56.540 5.449 100.839 1.00 88.75 257 ALA A N 1
ATOM 1990 C CA . ALA A 1 257 ? -56.849 6.325 101.968 1.00 88.75 257 ALA A CA 1
ATOM 1991 C C . ALA A 1 257 ? -58.215 7.017 101.811 1.00 88.75 257 ALA A C 1
ATOM 1993 O O . ALA A 1 257 ? -58.970 7.131 102.783 1.00 88.75 257 ALA A O 1
ATOM 1994 N N . ALA A 1 258 ? -58.559 7.453 100.595 1.00 90.00 258 ALA A N 1
ATOM 1995 C CA . ALA A 1 258 ? -59.861 8.034 100.287 1.00 90.00 258 ALA A CA 1
ATOM 1996 C C . ALA A 1 258 ? -60.991 7.004 100.439 1.00 90.00 258 ALA A C 1
ATOM 1998 O O . ALA A 1 258 ? -62.010 7.305 101.065 1.00 90.00 258 ALA A O 1
ATOM 1999 N N . ILE A 1 259 ? -60.793 5.779 99.939 1.00 88.44 259 ILE A N 1
ATOM 2000 C CA . ILE A 1 259 ? -61.728 4.659 100.102 1.00 88.44 259 ILE A CA 1
ATOM 2001 C C . ILE A 1 259 ? -61.924 4.357 101.589 1.00 88.44 259 ILE A C 1
ATOM 2003 O O . ILE A 1 259 ? -63.062 4.346 102.055 1.00 88.44 259 ILE A O 1
ATOM 2007 N N . ALA A 1 260 ? -60.844 4.219 102.362 1.00 87.19 260 ALA A N 1
ATOM 2008 C CA . ALA A 1 260 ? -60.919 4.012 103.808 1.00 87.19 260 ALA A CA 1
ATOM 2009 C C . ALA A 1 260 ? -61.661 5.158 104.523 1.00 87.19 260 ALA A C 1
ATOM 2011 O O . ALA A 1 260 ? -62.419 4.929 105.464 1.00 87.19 260 ALA A O 1
ATOM 2012 N N . GLY A 1 261 ? -61.488 6.406 104.077 1.00 87.94 261 GLY A N 1
ATOM 2013 C CA . GLY A 1 261 ? -62.248 7.553 104.581 1.00 87.94 261 GLY A CA 1
ATOM 2014 C C . GLY A 1 261 ? -63.749 7.472 104.275 1.00 87.94 261 GLY A C 1
ATOM 2015 O O . GLY A 1 261 ? -64.573 7.776 105.140 1.00 87.94 261 GLY A O 1
ATOM 2016 N N . ILE A 1 262 ? -64.124 7.039 103.068 1.00 87.69 262 ILE A N 1
ATOM 2017 C CA . ILE A 1 262 ? -65.527 6.837 102.672 1.00 87.69 262 ILE A CA 1
ATOM 2018 C C . ILE A 1 262 ? -66.154 5.692 103.475 1.00 87.69 262 ILE A C 1
ATOM 2020 O O . ILE A 1 262 ? -67.250 5.871 104.004 1.00 87.69 262 ILE A O 1
ATOM 2024 N N . LEU A 1 263 ? -65.450 4.565 103.621 1.00 88.31 263 LEU A N 1
ATOM 2025 C CA . LEU A 1 263 ? -65.887 3.410 104.412 1.00 88.31 263 LEU A CA 1
ATOM 2026 C C . LEU A 1 263 ? -66.190 3.786 105.866 1.00 88.31 263 LEU A C 1
ATOM 2028 O O . LEU A 1 263 ? -67.243 3.414 106.389 1.00 88.31 263 LEU A O 1
ATOM 2032 N N . ARG A 1 264 ? -65.338 4.614 106.486 1.00 87.44 264 ARG A N 1
ATOM 2033 C CA . ARG A 1 264 ? -65.601 5.180 107.820 1.00 87.44 264 ARG A CA 1
ATOM 2034 C C . ARG A 1 264 ? -66.878 6.008 107.872 1.00 87.44 264 ARG A C 1
ATOM 2036 O O . ARG A 1 264 ? -67.713 5.811 108.748 1.00 87.44 264 ARG A O 1
ATOM 2043 N N . ARG A 1 265 ? -67.098 6.887 106.890 1.00 86.75 265 ARG A N 1
ATOM 2044 C CA . ARG A 1 265 ? -68.303 7.740 106.835 1.00 86.75 265 ARG A CA 1
ATOM 2045 C C . ARG A 1 265 ? -69.608 6.958 106.683 1.00 86.75 265 ARG A C 1
ATOM 2047 O O . ARG A 1 265 ? -70.642 7.451 107.121 1.00 86.75 265 ARG A O 1
ATOM 2054 N N . ILE A 1 266 ? -69.571 5.779 106.063 1.00 88.31 266 ILE A N 1
ATOM 2055 C CA . ILE A 1 266 ? -70.743 4.901 105.909 1.00 88.31 266 ILE A CA 1
ATOM 2056 C C . ILE A 1 266 ? -70.832 3.817 106.999 1.00 88.31 266 ILE A C 1
ATOM 2058 O O . ILE A 1 266 ? -71.700 2.949 106.915 1.00 88.31 266 ILE A O 1
ATOM 2062 N N . GLY A 1 267 ? -69.956 3.855 108.015 1.00 84.50 267 GLY A N 1
ATOM 2063 C CA . GLY A 1 267 ? -69.958 2.924 109.150 1.00 84.50 267 GLY A CA 1
ATOM 2064 C C . GLY A 1 267 ? -69.526 1.494 108.803 1.00 84.50 267 GLY A C 1
ATOM 2065 O O . GLY A 1 267 ? -69.999 0.546 109.425 1.00 84.50 267 GLY A O 1
ATOM 2066 N N . ARG A 1 268 ? -68.679 1.320 107.780 1.00 84.19 268 ARG A N 1
ATOM 2067 C CA . ARG A 1 268 ? -68.208 0.020 107.262 1.00 84.19 268 ARG A CA 1
ATOM 2068 C C . ARG A 1 268 ? -66.679 -0.057 107.261 1.00 84.19 268 ARG A C 1
ATOM 2070 O O . ARG A 1 268 ? -66.074 -0.331 106.233 1.00 84.19 268 ARG A O 1
ATOM 2077 N N . GLU A 1 269 ? -66.058 0.237 108.402 1.00 81.94 269 GLU A N 1
ATOM 2078 C CA . GLU A 1 269 ? -64.594 0.380 108.524 1.00 81.94 269 GLU A CA 1
ATOM 2079 C C . GLU A 1 269 ? -63.830 -0.925 108.245 1.00 81.94 269 GLU A C 1
ATOM 2081 O O . GLU A 1 269 ? -62.747 -0.877 107.670 1.00 81.94 269 GLU A O 1
ATOM 2086 N N . ASP A 1 270 ? -64.435 -2.071 108.571 1.00 80.38 270 ASP A N 1
ATOM 2087 C CA . ASP A 1 270 ? -63.837 -3.407 108.427 1.00 80.38 270 ASP A CA 1
ATOM 2088 C C . ASP A 1 270 ? -64.224 -4.123 107.114 1.00 80.38 270 ASP A C 1
ATOM 2090 O O . ASP A 1 270 ? -64.061 -5.339 106.989 1.00 80.38 270 ASP A O 1
ATOM 2094 N N . GLU A 1 271 ? -64.790 -3.411 106.132 1.00 83.75 271 GLU A N 1
ATOM 2095 C CA . GLU A 1 271 ? -65.159 -4.021 104.850 1.00 83.75 271 GLU A CA 1
ATOM 2096 C C . GLU A 1 271 ? -63.912 -4.359 104.018 1.00 83.75 271 GLU A C 1
ATOM 2098 O O . GLU A 1 271 ? -63.165 -3.475 103.598 1.00 83.75 271 GLU A O 1
ATOM 2103 N N . ALA A 1 272 ? -63.718 -5.650 103.741 1.00 78.31 272 ALA A N 1
ATOM 2104 C CA . ALA A 1 272 ? -62.552 -6.161 103.022 1.00 78.31 272 ALA A CA 1
ATOM 2105 C C . ALA A 1 272 ? -62.652 -5.996 101.494 1.00 78.31 272 ALA A C 1
ATOM 2107 O O . ALA A 1 272 ? -61.626 -6.008 100.815 1.00 78.31 272 ALA A O 1
ATOM 2108 N N . ASP A 1 273 ? -63.863 -5.843 100.945 1.00 84.75 273 ASP A N 1
ATOM 2109 C CA . ASP A 1 273 ? -64.089 -5.628 99.509 1.00 84.75 273 ASP A CA 1
ATOM 2110 C C . ASP A 1 273 ? -64.995 -4.402 99.262 1.00 84.75 273 ASP A C 1
ATOM 2112 O O . ASP A 1 273 ? -66.215 -4.532 99.093 1.00 84.75 273 ASP A O 1
ATOM 2116 N N . PRO A 1 274 ? -64.412 -3.186 99.202 1.00 80.88 274 PRO A N 1
ATOM 2117 C CA . PRO A 1 274 ? -65.164 -1.941 99.039 1.00 80.88 274 PRO A CA 1
ATOM 2118 C C . PRO A 1 274 ? -65.928 -1.868 97.708 1.00 80.88 274 PRO A C 1
ATOM 2120 O O . PRO A 1 274 ? -66.930 -1.159 97.602 1.00 80.88 274 PRO A O 1
ATOM 2123 N N . ALA A 1 275 ? -65.486 -2.610 96.684 1.00 82.94 275 ALA A N 1
ATOM 2124 C CA . ALA A 1 275 ? -66.083 -2.581 95.350 1.00 82.94 275 ALA A CA 1
ATOM 2125 C C . ALA A 1 275 ? -67.510 -3.151 95.334 1.00 82.94 275 ALA A C 1
ATOM 2127 O O . ALA A 1 275 ? -68.339 -2.721 94.531 1.00 82.94 275 ALA A O 1
ATOM 2128 N N . ARG A 1 276 ? -67.844 -4.064 96.255 1.00 82.19 276 ARG A N 1
ATOM 2129 C CA . ARG A 1 276 ? -69.204 -4.624 96.390 1.00 82.19 276 ARG A CA 1
ATOM 2130 C C . ARG A 1 276 ? -70.236 -3.609 96.864 1.00 82.19 276 ARG A C 1
ATOM 2132 O O . ARG A 1 276 ? -71.428 -3.810 96.643 1.00 82.19 276 ARG A O 1
ATOM 2139 N N . LEU A 1 277 ? -69.786 -2.532 97.504 1.00 81.88 277 LEU A N 1
ATOM 2140 C CA . LEU A 1 277 ? -70.645 -1.447 97.976 1.00 81.88 277 LEU A CA 1
ATOM 2141 C C . LEU A 1 277 ? -70.959 -0.428 96.872 1.00 81.88 277 LEU A C 1
ATOM 2143 O O . LEU A 1 277 ? -71.800 0.452 97.065 1.00 81.88 277 LEU A O 1
ATOM 2147 N N . VAL A 1 278 ? -70.315 -0.542 95.705 1.00 83.69 278 VAL A N 1
ATOM 2148 C CA . VAL A 1 278 ? -70.610 0.303 94.550 1.00 83.69 278 VAL A CA 1
ATOM 2149 C C . VAL A 1 278 ? -71.979 -0.079 93.992 1.00 83.69 278 VAL A C 1
ATOM 2151 O O . VAL A 1 278 ? -72.206 -1.183 93.496 1.00 83.69 278 VAL A O 1
ATOM 2154 N N . LEU A 1 279 ? -72.917 0.861 94.069 1.00 83.50 279 LEU A N 1
ATOM 2155 C CA . LEU A 1 279 ? -74.258 0.684 93.528 1.00 83.50 279 LEU A CA 1
ATOM 2156 C C . LEU A 1 279 ? -74.215 0.580 91.999 1.00 83.50 279 LEU A C 1
ATOM 2158 O O . LEU A 1 279 ? -73.469 1.292 91.326 1.00 83.50 279 LEU A O 1
ATOM 2162 N N . ARG A 1 280 ? -75.073 -0.275 91.434 1.00 85.75 280 ARG A N 1
ATOM 2163 C CA . ARG A 1 280 ? -75.217 -0.395 89.977 1.00 85.75 280 ARG A CA 1
ATOM 2164 C C . ARG A 1 280 ? -75.701 0.926 89.380 1.00 85.75 280 ARG A C 1
ATOM 2166 O O . ARG A 1 280 ? -76.565 1.585 89.957 1.00 85.75 280 ARG A O 1
ATOM 2173 N N . THR A 1 281 ? -75.221 1.264 88.185 1.00 81.56 281 THR A N 1
ATOM 2174 C CA . THR A 1 281 ? -75.557 2.517 87.485 1.00 81.56 281 THR A CA 1
ATOM 2175 C C . THR A 1 281 ? -77.064 2.735 87.334 1.00 81.56 281 THR A C 1
ATOM 2177 O O . THR A 1 281 ? -77.531 3.856 87.502 1.00 81.56 281 THR A O 1
ATOM 2180 N N . SER A 1 282 ? -77.841 1.670 87.098 1.00 81.00 282 SER A N 1
ATOM 2181 C CA . SER A 1 282 ? -79.307 1.742 87.033 1.00 81.00 282 SER A CA 1
ATOM 2182 C C . SER A 1 282 ? -79.933 2.174 88.360 1.00 81.00 282 SER A C 1
ATOM 2184 O O . SER A 1 282 ? -80.806 3.032 88.378 1.00 81.00 282 SER A O 1
ATOM 2186 N N . VAL A 1 283 ? -79.435 1.641 89.478 1.00 82.69 283 VAL A N 1
ATOM 2187 C CA . VAL A 1 283 ? -79.903 1.976 90.830 1.00 82.69 283 VAL A CA 1
ATOM 2188 C C . VAL A 1 283 ? -79.526 3.413 91.190 1.00 82.69 283 VAL A C 1
ATOM 2190 O O . VAL A 1 283 ? -80.350 4.142 91.733 1.00 82.69 283 VAL A O 1
ATOM 2193 N N . VAL A 1 284 ? -78.310 3.853 90.844 1.00 83.62 284 VAL A N 1
ATOM 2194 C CA . VAL A 1 284 ? -77.878 5.250 91.038 1.00 83.62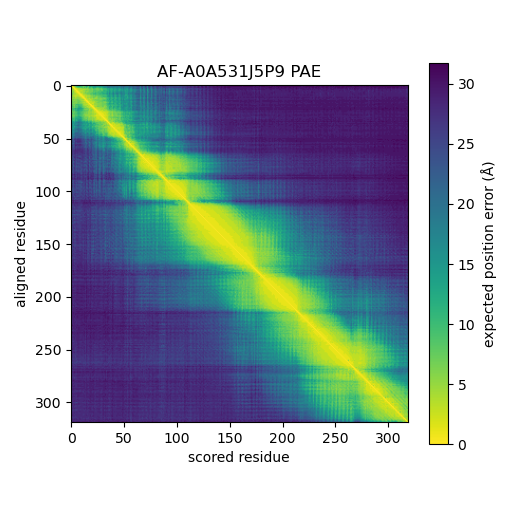 284 VAL A CA 1
ATOM 2195 C C . VAL A 1 284 ? -78.730 6.213 90.208 1.00 83.62 284 VAL A C 1
ATOM 2197 O O . VAL A 1 284 ? -79.121 7.263 90.716 1.00 83.62 284 VAL A O 1
ATOM 2200 N N . GLY A 1 285 ? -79.042 5.857 88.957 1.00 80.69 285 GLY A N 1
ATOM 2201 C CA . GLY A 1 285 ? -79.923 6.631 88.081 1.00 80.69 285 GLY A CA 1
ATOM 2202 C C . GLY A 1 285 ? -81.321 6.791 88.673 1.00 80.69 285 GLY A C 1
ATOM 2203 O O . GLY A 1 285 ? -81.769 7.917 88.877 1.00 80.69 285 GLY A O 1
ATOM 2204 N N . SER A 1 286 ? -81.954 5.682 89.067 1.00 81.38 286 SER A N 1
ATOM 2205 C CA . SER A 1 286 ? -83.275 5.710 89.706 1.00 81.38 286 SER A CA 1
ATOM 2206 C C . SER A 1 286 ? -83.276 6.483 91.028 1.00 81.38 286 SER A C 1
ATOM 2208 O O . SER A 1 286 ? -84.208 7.233 91.297 1.00 81.38 286 SER A O 1
ATOM 2210 N N . LEU A 1 287 ? -82.230 6.359 91.854 1.00 83.94 287 LEU A N 1
ATOM 2211 C CA . LEU A 1 287 ? -82.109 7.144 93.087 1.00 83.94 287 LEU A CA 1
ATOM 2212 C C . LEU A 1 287 ? -81.989 8.645 92.802 1.00 83.94 287 LEU A C 1
ATOM 2214 O O . LEU A 1 287 ? -82.614 9.435 93.504 1.00 83.94 287 LEU A O 1
ATOM 2218 N N . ARG A 1 288 ? -81.229 9.054 91.776 1.00 83.88 288 ARG A N 1
ATOM 2219 C CA . ARG A 1 288 ? -81.137 10.467 91.369 1.00 83.88 288 ARG A CA 1
ATOM 2220 C C . ARG A 1 288 ? -82.475 10.999 90.855 1.00 83.88 288 ARG A C 1
ATOM 2222 O O . ARG A 1 288 ? -82.879 12.068 91.291 1.00 83.88 288 ARG A O 1
ATOM 2229 N N . GLU A 1 289 ? -83.192 10.245 90.024 1.00 84.06 289 GLU A N 1
ATOM 2230 C CA . GLU A 1 289 ? -84.543 10.615 89.564 1.00 84.06 289 GLU A CA 1
ATOM 2231 C C . GLU A 1 289 ? -85.548 10.716 90.721 1.00 84.06 289 GLU A C 1
ATOM 2233 O O . GLU A 1 289 ? -86.376 11.625 90.763 1.00 84.06 289 GLU A O 1
ATOM 2238 N N . LEU A 1 290 ? -85.461 9.823 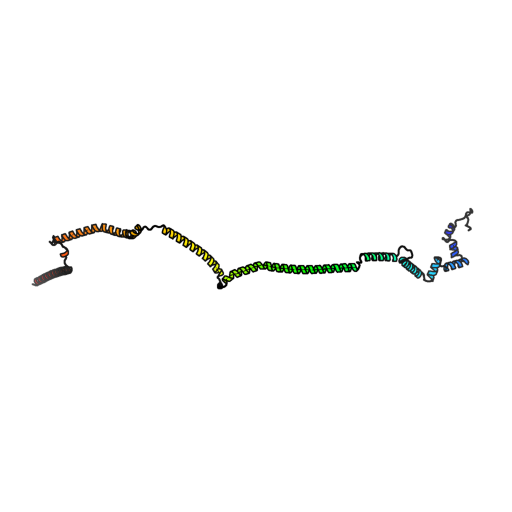91.710 1.00 83.75 290 LEU A N 1
ATOM 2239 C CA . LEU A 1 290 ? -86.296 9.882 92.912 1.00 83.75 290 LEU A CA 1
ATOM 2240 C C . LEU A 1 290 ? -85.940 11.077 93.811 1.00 83.75 290 LEU A C 1
ATOM 2242 O O . LEU A 1 290 ? -86.834 11.705 94.376 1.00 83.75 290 LEU A O 1
ATOM 2246 N N . ILE A 1 291 ? -84.656 11.431 93.928 1.00 84.38 291 ILE A N 1
ATOM 2247 C CA . ILE A 1 291 ? -84.207 12.629 94.656 1.00 84.38 291 ILE A CA 1
ATOM 2248 C C . ILE A 1 291 ? -84.700 13.901 93.952 1.00 84.38 291 ILE A C 1
ATOM 2250 O O . ILE A 1 291 ? -85.262 14.775 94.616 1.00 84.38 291 ILE A O 1
ATOM 2254 N N . GLU A 1 292 ? -84.557 13.981 92.628 1.00 84.19 292 GLU A N 1
ATOM 2255 C CA . GLU A 1 292 ? -85.048 15.102 91.816 1.00 84.19 292 GLU A CA 1
ATOM 2256 C C . GLU A 1 292 ? -86.578 15.212 91.855 1.00 84.19 292 GLU A C 1
ATOM 2258 O O . GLU A 1 292 ? -87.125 16.290 92.090 1.00 84.19 292 GLU A O 1
ATOM 2263 N N . SER A 1 293 ? -87.300 14.096 91.731 1.00 81.69 293 SER A N 1
ATOM 2264 C CA . SER A 1 293 ? -88.764 14.108 91.820 1.00 81.69 293 SER A CA 1
ATOM 2265 C C . SER A 1 293 ? -89.250 14.493 93.219 1.00 81.69 293 SER A C 1
ATOM 2267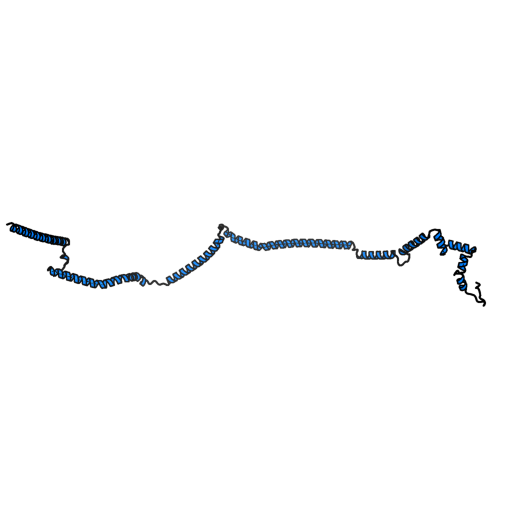 O O . SER A 1 293 ? -90.164 15.306 93.337 1.00 81.69 293 SER A O 1
ATOM 2269 N N . ARG A 1 294 ? -88.607 14.018 94.298 1.00 83.06 294 ARG A N 1
ATOM 2270 C CA . ARG A 1 294 ? -88.912 14.464 95.669 1.00 83.06 294 ARG A CA 1
ATOM 2271 C C . ARG A 1 294 ? -88.638 15.956 95.847 1.00 83.06 294 ARG A C 1
ATOM 2273 O O . ARG A 1 294 ? -89.444 16.634 96.484 1.00 83.06 294 ARG A O 1
ATOM 2280 N N . SER A 1 295 ? -87.530 16.466 95.308 1.00 81.06 295 SER A N 1
ATOM 2281 C CA . SER A 1 295 ? -87.215 17.901 95.269 1.00 81.06 295 SER A CA 1
ATOM 2282 C C . SER A 1 295 ? -88.356 18.690 94.605 1.00 81.06 295 SER A C 1
ATOM 2284 O O . SER A 1 295 ? -88.915 19.603 95.222 1.00 81.06 295 SER A O 1
ATOM 2286 N N . GLY A 1 296 ? -88.808 18.252 93.424 1.00 81.94 296 GLY A N 1
ATOM 2287 C CA . GLY A 1 296 ? -89.927 18.856 92.692 1.00 81.94 296 GLY A CA 1
ATOM 2288 C C . GLY A 1 296 ? -91.272 18.784 93.428 1.00 81.94 296 GLY A C 1
ATOM 2289 O O . GLY A 1 296 ? -91.995 19.780 93.503 1.00 81.94 296 GLY A O 1
ATOM 2290 N N . VAL A 1 297 ? -91.596 17.643 94.043 1.00 81.25 297 VAL A N 1
ATOM 2291 C CA . VAL A 1 297 ? -92.821 17.460 94.847 1.00 81.25 297 VAL A CA 1
ATOM 2292 C C . VAL A 1 297 ? -92.789 18.326 96.107 1.00 81.25 297 VAL A C 1
ATOM 2294 O O . VAL A 1 297 ? -93.789 18.955 96.441 1.00 81.25 297 VAL A O 1
ATOM 2297 N N . THR A 1 298 ? -91.642 18.426 96.783 1.00 83.38 298 THR A N 1
ATOM 2298 C CA . THR A 1 298 ? -91.487 19.273 97.980 1.00 83.38 298 THR A CA 1
ATOM 2299 C C . THR A 1 298 ? -91.629 20.754 97.624 1.00 83.38 298 THR A C 1
ATOM 2301 O O . THR A 1 298 ? -92.257 21.509 98.364 1.00 83.38 298 THR A O 1
ATOM 2304 N N . SER A 1 299 ? -91.091 21.170 96.472 1.00 79.75 299 SER A N 1
ATOM 2305 C CA . SER A 1 299 ? -91.300 22.517 95.933 1.00 79.75 299 SER A CA 1
ATOM 2306 C C . SER A 1 299 ? -92.778 22.775 95.629 1.00 79.75 299 SER A C 1
ATOM 2308 O O . SER A 1 299 ? -93.310 23.811 96.014 1.00 79.75 299 SER A O 1
ATOM 2310 N N . SER A 1 300 ? -93.458 21.819 94.991 1.00 79.56 300 SER A N 1
ATOM 2311 C CA . SER A 1 300 ? -94.879 21.933 94.636 1.00 79.56 300 SER A CA 1
ATOM 2312 C C . SER A 1 300 ? -95.785 21.992 95.869 1.00 79.56 300 SER A C 1
ATOM 2314 O O . SER A 1 300 ? -96.707 22.803 95.909 1.00 79.56 300 SER A O 1
ATOM 2316 N N . LEU A 1 301 ? -95.493 21.196 96.905 1.00 83.31 301 LEU A N 1
ATOM 2317 C CA . LEU A 1 301 ? -96.202 21.234 98.186 1.00 83.31 301 LEU A CA 1
ATOM 2318 C C . LEU A 1 301 ? -96.059 22.604 98.862 1.00 83.31 301 LEU A C 1
ATOM 2320 O O . LEU A 1 301 ? -97.064 23.183 99.261 1.00 83.31 301 LEU A O 1
ATOM 2324 N N . ARG A 1 302 ? -94.840 23.163 98.920 1.00 83.75 302 ARG A N 1
ATOM 2325 C CA . ARG A 1 302 ? -94.618 24.515 99.466 1.00 83.75 302 ARG A CA 1
ATOM 2326 C C . ARG A 1 302 ? -95.377 25.585 98.682 1.00 83.75 302 ARG A C 1
ATOM 2328 O O . ARG A 1 302 ? -95.925 26.504 99.287 1.00 83.75 302 ARG A O 1
ATOM 2335 N N . SER A 1 303 ? -95.432 25.472 97.353 1.00 80.44 303 SER A N 1
ATOM 2336 C CA . SER A 1 303 ? -96.226 26.379 96.516 1.00 80.44 303 SER A CA 1
ATOM 2337 C C . SER A 1 303 ? -97.723 26.262 96.813 1.00 80.44 303 SER A C 1
ATOM 2339 O O . SER A 1 303 ? -98.375 27.282 97.015 1.00 80.44 303 SER A O 1
ATOM 2341 N N . ALA A 1 304 ? -98.258 25.043 96.924 1.00 79.12 304 ALA A N 1
ATOM 2342 C CA . ALA A 1 304 ? -99.668 24.806 97.239 1.00 79.12 304 ALA A CA 1
ATOM 2343 C C . ALA A 1 304 ? -100.047 25.283 98.656 1.00 79.12 304 ALA A C 1
ATOM 2345 O O . ALA A 1 304 ? -101.093 25.902 98.845 1.00 79.12 304 ALA A O 1
ATOM 2346 N N . GLU A 1 305 ? -99.188 25.063 99.655 1.00 84.38 305 GLU A N 1
ATOM 2347 C CA . GLU A 1 305 ? -99.366 25.608 101.008 1.00 84.38 305 GLU A CA 1
ATOM 2348 C C . GLU A 1 305 ? -99.365 27.144 101.000 1.00 84.38 305 GLU A C 1
ATOM 2350 O O . GLU A 1 305 ? -100.193 27.774 101.666 1.00 84.38 305 GLU A O 1
ATOM 2355 N N . SER A 1 306 ? -98.489 27.756 100.197 1.00 78.62 306 SER A N 1
ATOM 2356 C CA . SER A 1 306 ? -98.462 29.206 99.994 1.00 78.62 306 SER A CA 1
ATOM 2357 C C . SER A 1 306 ? -99.753 29.712 99.337 1.00 78.62 306 SER A C 1
ATOM 2359 O O . SER A 1 306 ? -100.344 30.674 99.832 1.00 78.62 306 SER A O 1
ATOM 2361 N N . GLU A 1 307 ? -100.264 29.034 98.304 1.00 78.94 307 GLU A N 1
ATOM 2362 C CA . GLU A 1 307 ? -101.537 29.372 97.652 1.00 78.94 307 GLU A CA 1
ATOM 2363 C C . GLU A 1 307 ? -102.734 29.252 98.599 1.00 78.94 307 GLU A C 1
ATOM 2365 O O . GLU A 1 307 ? -103.552 30.170 98.662 1.00 78.94 307 GLU A O 1
ATOM 2370 N N . VAL A 1 308 ? -102.814 28.180 99.395 1.00 80.88 308 VAL A N 1
ATOM 2371 C CA . VAL A 1 308 ? -103.858 28.008 100.419 1.00 80.88 308 VAL A CA 1
ATOM 2372 C C . VAL A 1 308 ? -103.757 29.098 101.485 1.00 80.88 308 VAL A C 1
ATOM 2374 O O . VAL A 1 308 ? -104.778 29.653 101.891 1.00 80.88 308 VAL A O 1
ATOM 2377 N N . SER A 1 309 ? -102.545 29.463 101.916 1.00 79.00 309 SER A N 1
ATOM 2378 C CA . SER A 1 309 ? -102.343 30.582 102.847 1.00 79.00 309 SER A CA 1
ATOM 2379 C C . SER A 1 309 ? -102.773 31.927 102.245 1.00 79.00 309 SER A C 1
ATOM 2381 O O . SER A 1 309 ? -103.281 32.796 102.954 1.00 79.00 309 SER A O 1
ATOM 2383 N N . GLY A 1 310 ? -102.587 32.108 100.934 1.00 77.44 310 GLY A N 1
ATOM 2384 C CA . GLY A 1 310 ? -103.036 33.285 100.195 1.00 77.44 310 GLY A CA 1
ATOM 2385 C C . GLY A 1 310 ? -104.556 33.321 100.040 1.00 77.44 310 GLY A C 1
ATOM 2386 O O . GLY A 1 310 ? -105.170 34.355 100.273 1.00 77.44 310 GLY A O 1
ATOM 2387 N N . ALA A 1 311 ? -105.178 32.190 99.705 1.00 75.12 311 ALA A N 1
ATOM 2388 C CA . ALA A 1 311 ? -106.627 32.064 99.574 1.00 75.12 311 ALA A CA 1
ATOM 2389 C C . ALA A 1 311 ? -107.350 32.243 100.918 1.00 75.12 311 ALA A C 1
ATOM 2391 O O . ALA A 1 311 ? -108.377 32.912 100.964 1.00 75.12 311 ALA A O 1
ATOM 2392 N N . ARG A 1 312 ? -106.792 31.712 102.018 1.00 75.88 312 ARG A N 1
ATOM 2393 C CA . ARG A 1 312 ? -107.307 31.943 103.380 1.00 75.88 312 ARG A CA 1
ATOM 2394 C C . ARG A 1 312 ? -107.250 33.419 103.769 1.00 75.88 312 ARG A C 1
ATOM 2396 O O . ARG A 1 312 ? -108.250 33.935 104.243 1.00 75.88 312 ARG A O 1
ATOM 2403 N N . ARG A 1 313 ? -106.146 34.117 103.468 1.00 72.69 313 ARG A N 1
ATOM 2404 C CA . ARG A 1 313 ? -106.048 35.574 103.671 1.00 72.69 313 ARG A CA 1
ATOM 2405 C C . ARG A 1 313 ? -107.118 36.349 102.896 1.00 72.69 313 ARG A C 1
ATOM 2407 O O . ARG A 1 313 ? -107.776 37.198 103.478 1.00 72.69 313 ARG A O 1
ATOM 2414 N N . ARG A 1 314 ? -107.364 36.002 101.628 1.00 72.38 314 ARG A N 1
ATOM 2415 C CA . ARG A 1 314 ? -108.435 36.633 100.829 1.00 72.38 314 ARG A CA 1
ATOM 2416 C C . ARG A 1 314 ? -109.846 36.328 101.351 1.00 72.38 314 ARG A C 1
ATOM 2418 O O . ARG A 1 314 ? -110.737 37.147 101.177 1.00 72.38 314 ARG A O 1
ATOM 2425 N N . LEU A 1 315 ? -110.066 35.152 101.946 1.00 69.62 315 LEU A N 1
ATOM 2426 C CA . LEU A 1 315 ? -111.350 34.781 102.552 1.00 69.62 315 LEU A CA 1
ATOM 2427 C C . LEU A 1 315 ? -111.601 35.553 103.857 1.00 69.62 315 LEU A C 1
ATOM 2429 O O . LEU A 1 315 ? -112.731 35.963 104.103 1.00 69.62 315 LEU A O 1
ATOM 2433 N N . ASP A 1 316 ? -110.557 35.752 104.665 1.00 68.31 316 ASP A N 1
ATOM 2434 C CA . ASP A 1 316 ? -110.623 36.546 105.897 1.00 68.31 316 ASP A CA 1
ATOM 2435 C C . ASP A 1 316 ? -110.789 38.049 105.607 1.00 68.31 316 ASP A C 1
ATOM 2437 O O . ASP A 1 316 ? -111.442 38.736 106.378 1.00 68.31 316 ASP A O 1
ATOM 2441 N N . GLU A 1 317 ? -110.274 38.557 104.481 1.00 68.88 317 GLU A N 1
ATOM 2442 C CA . GLU A 1 317 ? -110.509 39.941 104.020 1.00 68.88 317 GLU A CA 1
ATOM 2443 C C . GLU A 1 317 ? -111.917 40.171 103.433 1.00 68.88 317 GLU A C 1
ATOM 2445 O O . GLU A 1 317 ? -112.356 41.313 103.313 1.00 68.88 317 GLU A O 1
ATOM 2450 N N . ALA A 1 318 ? -112.626 39.105 103.044 1.00 61.00 318 ALA A N 1
ATOM 2451 C CA . ALA A 1 318 ? -113.970 39.167 102.460 1.00 61.00 318 ALA A CA 1
ATOM 2452 C C . ALA A 1 318 ? -115.104 38.918 103.479 1.00 61.00 318 ALA A C 1
ATOM 2454 O O . ALA A 1 318 ? -116.276 38.897 103.090 1.00 61.00 318 ALA A O 1
ATOM 2455 N N . ARG A 1 319 ? -114.763 38.698 104.755 1.00 48.44 319 ARG A N 1
ATOM 2456 C CA . ARG A 1 319 ? -115.683 38.563 105.896 1.00 48.44 319 ARG A CA 1
ATOM 2457 C C . ARG A 1 319 ? -115.659 39.815 106.759 1.00 48.44 319 ARG A C 1
ATOM 2459 O O . ARG A 1 319 ? -116.747 40.151 107.275 1.00 48.44 319 ARG A O 1
#

Secondary structure (DSSP, 8-state):
----B-TTSPBPPHHHHHHHTTT--HHHHHHHH---HHHHHHHHHHHHHT-SHHHHHHHHHHHS-HHHHHHHHHHHHHHHHH--TT-S--HHHHHHHHHHHHHHHHHHH---HHHHHHHHHHHHHHHHHHHHHHHHHHHHHHHHHHHHHHHHHHHHHHHHHHHHHHHGGGTTSPPPPTTHHHHHHHHHHHHHHHHHHHHHHHHHHHHHHHHHHHPPP-HHHHHHHHHHHHHHHHHHHHHHHHHHHHHHHHHHHHHHHHHHHHHHHTT-TT-S-GGGGS--HHHHHHHHHHHHHHHHHHHHHHHHHHHHHHHHHHHHHT-

Sequence (319 aa):
QNSLRDADDQPISEAVLRGDLGGIDRESYRTMFSLDDDTLEAGGESILASEGDLGELLFSASAGLADLSHRLVELRTEADGFYKKRARSGELGELKSQLDALKEERTKIDTLASRYAQLVGARDGAEARYEETIAARGRIQSRIDEIQRLLAALPRLTTLRTVREKLVPLASLPEAPTGMAEELATLQKDEIELATRSKSVAENINELASELEKESVDDVALRLADHASRLPDLRARYLTAEKDIPERRLQIREADAAIAGILRRIGREDEADPARLVLRTSVVGSLRELIESRSGVTSSLRSAESEVSGARRRLDEAR

Foldseek 3Di:
DDADADPVRHGDDCVVVCVVVVNQDPVNCCLPPDDDPVSVVVVVVCLVVCPDPVSCVVCCVVPVCPVVVVVVVVVVVVVVQQDDDPDPDHPVVVVVVVVVVVVVVCVVVVDPVVNVVVVVVVVVVVVVVVVVVVVVVVVVVVVVVVVVVVVVCVVVVVVVVVVVVVCVVVVPPDDDDPPVVVVVVVVVVVVVVVVVVVVVVVVVVVVVVVVVVPDDDPPVVVVCVVVVVCVVVVVVVVVVCVVVVVVVVVVVVVVVVVLCVVCVVVVNNPDPDSVVVDDDPVVVVVVVVVVVVVVVVVVVVVVVVVVVVVVVVVVVVVD